Protein AF-G3V2J8-F1 (afdb_monomer)

Secondary structure (DSSP, 8-state):
---------PPPP-------PPPHHHHHHHHHIIIII-SSTTHHHHHHHHHHHHHHHHHHHHHHH-GGGGTT-----EEEEEETTTTEEEEEE-SS---HHHHTTT-----SSSEEEEEE--GGGGGGGSHHHHHHHHHHH-TT-SS-EEE-----------------------

GO terms:
  GO:0005829 cytosol (C, IDA)

Solvent-accessible surface area (backbone atoms only — not comparable to full-atom values): 11170 Å² total; per-residue (Å²): 134,84,84,82,80,81,79,79,80,73,82,77,81,80,78,84,82,82,86,81,81,77,53,69,68,56,52,49,50,52,50,45,46,72,76,69,65,57,86,62,67,72,52,58,62,46,54,53,51,50,54,37,49,54,31,34,51,51,38,53,56,49,33,74,81,39,62,71,77,33,74,78,50,80,65,65,42,37,40,39,43,47,37,79,88,81,38,28,40,33,42,36,27,44,17,57,46,72,52,74,77,50,32,80,73,63,70,79,82,95,62,89,56,18,50,73,49,77,42,78,52,55,90,92,48,56,62,68,54,36,69,71,51,46,52,50,51,46,60,73,66,46,76,80,58,94,51,59,75,46,76,58,74,88,76,83,76,80,76,78,76,79,90,78,79,95,79,90,80,87,87,83,93,130

Structure (mmCIF, N/CA/C/O backbone):
data_AF-G3V2J8-F1
#
_entry.id   AF-G3V2J8-F1
#
loop_
_atom_site.group_PDB
_atom_site.id
_atom_site.type_symbol
_atom_site.label_atom_id
_atom_site.label_alt_id
_atom_site.label_comp_id
_atom_site.label_asym_id
_atom_site.label_entity_id
_atom_site.label_seq_id
_atom_site.pdbx_PDB_ins_code
_atom_site.Cartn_x
_atom_site.Cartn_y
_atom_site.Cartn_z
_atom_site.occupancy
_atom_site.B_iso_or_equiv
_atom_site.auth_seq_id
_atom_site.auth_comp_id
_atom_site.auth_asym_id
_atom_site.auth_atom_id
_atom_site.pdbx_PDB_model_num
ATOM 1 N N . MET A 1 1 ? -47.485 -13.387 -32.473 1.00 44.66 1 MET A N 1
ATOM 2 C CA . MET A 1 1 ? -46.719 -14.466 -31.818 1.00 44.66 1 MET A CA 1
ATOM 3 C C . MET A 1 1 ? -45.383 -13.852 -31.442 1.00 44.66 1 MET A C 1
ATOM 5 O O . MET A 1 1 ? -44.746 -13.344 -32.356 1.00 44.66 1 MET A O 1
ATOM 9 N N . PRO A 1 2 ? -45.030 -13.745 -30.154 1.00 41.47 2 PRO A N 1
ATOM 10 C CA . PRO A 1 2 ? -43.725 -13.233 -29.761 1.00 41.47 2 PRO A CA 1
ATOM 11 C C . PRO A 1 2 ? -42.685 -14.354 -29.882 1.00 41.47 2 PRO A C 1
ATOM 13 O O . PRO A 1 2 ? -42.952 -15.484 -29.478 1.00 41.47 2 PRO A O 1
ATOM 16 N N . GLU A 1 3 ? -41.546 -14.048 -30.499 1.00 41.12 3 GLU A N 1
ATOM 17 C CA . GLU A 1 3 ? -40.380 -14.931 -30.558 1.00 41.12 3 GLU A CA 1
ATOM 18 C C . GLU A 1 3 ? -39.751 -15.033 -29.164 1.00 41.12 3 GLU A C 1
ATOM 20 O O . GLU A 1 3 ? -39.440 -14.024 -28.532 1.00 41.12 3 GLU A O 1
ATOM 25 N N . GLU A 1 4 ? -39.598 -16.262 -28.675 1.00 43.44 4 GLU A N 1
ATOM 26 C CA . GLU A 1 4 ? -38.887 -16.577 -27.440 1.00 43.44 4 GLU A CA 1
ATOM 27 C C . GLU A 1 4 ? -37.379 -16.451 -27.686 1.00 43.44 4 GLU A C 1
ATOM 29 O O . GLU A 1 4 ? -36.776 -17.240 -28.418 1.00 43.44 4 GLU A O 1
ATOM 34 N N . THR A 1 5 ? -36.754 -15.445 -27.077 1.00 42.47 5 THR A N 1
ATOM 35 C CA . THR A 1 5 ? -35.299 -15.293 -27.070 1.00 42.47 5 THR A CA 1
ATOM 36 C C . THR A 1 5 ? -34.692 -16.390 -26.194 1.00 42.47 5 THR A C 1
ATOM 38 O O . THR A 1 5 ? -34.825 -16.366 -24.972 1.00 42.47 5 THR A O 1
ATOM 41 N N . GLN A 1 6 ? -34.029 -17.363 -26.819 1.00 40.12 6 GLN A N 1
ATOM 42 C CA . GLN A 1 6 ? -33.234 -18.380 -26.131 1.00 40.12 6 GLN A CA 1
ATOM 43 C C . GLN A 1 6 ? -32.047 -17.711 -25.427 1.00 40.12 6 GLN A C 1
ATOM 45 O O . GLN A 1 6 ? -31.123 -17.217 -26.074 1.00 40.12 6 GLN A O 1
ATOM 50 N N . THR A 1 7 ? -32.064 -17.700 -24.098 1.00 42.72 7 THR A N 1
ATOM 51 C CA . THR A 1 7 ? -30.889 -17.416 -23.274 1.00 42.72 7 THR A CA 1
ATOM 52 C C . THR A 1 7 ? -29.901 -18.570 -23.427 1.00 42.72 7 THR A C 1
ATOM 54 O O . THR A 1 7 ? -30.176 -19.688 -22.997 1.00 42.72 7 THR A O 1
ATOM 57 N N . GLN A 1 8 ? -28.768 -18.318 -24.084 1.00 39.19 8 GLN A N 1
ATOM 58 C CA . GLN A 1 8 ? -27.632 -19.236 -24.073 1.00 39.19 8 GLN A CA 1
ATOM 59 C C . GLN A 1 8 ? -26.950 -19.141 -22.706 1.00 39.19 8 GLN A C 1
ATOM 61 O O . GLN A 1 8 ? -26.252 -18.166 -22.431 1.00 39.19 8 GLN A O 1
ATOM 66 N N . ASP A 1 9 ? -27.159 -20.155 -21.869 1.00 45.94 9 ASP A N 1
ATOM 67 C CA . ASP A 1 9 ? -26.319 -20.427 -20.704 1.00 45.94 9 ASP A CA 1
ATOM 68 C C . ASP A 1 9 ? -24.904 -20.763 -21.196 1.00 45.94 9 ASP A C 1
ATOM 70 O O . ASP A 1 9 ? -24.648 -21.849 -21.721 1.00 45.94 9 ASP A O 1
ATOM 74 N N . GLN A 1 10 ? -23.979 -19.810 -21.072 1.00 41.47 10 GLN A N 1
ATOM 75 C CA . GLN A 1 10 ? -22.551 -20.102 -21.164 1.00 41.47 10 GLN A CA 1
ATOM 76 C C . GLN A 1 10 ? -22.107 -20.722 -19.832 1.00 41.47 10 GLN A C 1
ATOM 78 O O . GLN A 1 10 ? -22.394 -20.144 -18.781 1.00 41.47 10 GLN A O 1
ATOM 83 N N . PRO A 1 11 ? -21.422 -21.878 -19.833 1.00 45.97 11 PRO A N 1
ATOM 84 C CA . PRO A 1 11 ? -20.876 -22.438 -18.607 1.00 45.97 11 PRO A CA 1
ATOM 85 C C . PRO A 1 11 ? -19.772 -21.505 -18.097 1.00 45.97 11 PRO A C 1
ATOM 87 O O . PRO A 1 11 ? -18.824 -21.214 -18.824 1.00 45.97 11 PRO A O 1
ATOM 90 N N . MET A 1 12 ? -19.915 -21.013 -16.864 1.00 42.09 12 MET A N 1
ATOM 91 C CA . MET A 1 12 ? -18.829 -20.324 -16.166 1.00 42.09 12 MET A CA 1
ATOM 92 C C . MET A 1 12 ? -17.666 -21.307 -16.022 1.00 42.09 12 MET A C 1
ATOM 94 O O . MET A 1 12 ? -17.858 -22.405 -15.499 1.00 42.09 12 MET A O 1
ATOM 98 N N . GLU A 1 13 ? -16.486 -20.933 -16.516 1.00 50.97 13 GLU A N 1
ATOM 99 C CA . GLU A 1 13 ? -15.254 -21.683 -16.275 1.00 50.97 13 GLU A CA 1
ATOM 100 C C . GLU A 1 13 ? -15.044 -21.800 -14.756 1.00 50.97 13 GLU A C 1
ATOM 102 O O . GLU A 1 13 ? -15.011 -20.795 -14.045 1.00 50.97 13 GLU A O 1
ATOM 107 N N . GLU A 1 14 ? -14.971 -23.030 -14.244 1.00 49.31 14 GLU A N 1
ATOM 108 C CA . GLU A 1 14 ? -14.646 -23.285 -12.841 1.00 49.31 14 GLU A CA 1
ATOM 109 C C . GLU A 1 14 ? -13.179 -22.899 -12.610 1.00 49.31 14 GLU A C 1
ATOM 111 O O . GLU A 1 14 ? -12.270 -23.538 -13.141 1.00 49.31 14 GLU A O 1
ATOM 116 N N . GLU A 1 15 ? -12.931 -21.837 -11.840 1.00 59.25 15 GLU A N 1
ATOM 117 C CA . GLU A 1 15 ? -11.575 -21.486 -11.418 1.00 59.25 15 GLU A CA 1
ATOM 118 C C . GLU A 1 15 ? -11.011 -22.590 -10.506 1.00 59.25 15 GLU A C 1
ATOM 120 O O . GLU A 1 15 ? -11.560 -22.889 -9.442 1.00 59.25 15 GLU A O 1
ATOM 125 N N . GLU A 1 16 ? -9.896 -23.203 -10.913 1.00 66.94 16 GLU A N 1
ATOM 126 C CA . GLU A 1 16 ? -9.171 -24.172 -10.090 1.00 66.94 16 GLU A CA 1
ATOM 127 C C . GLU A 1 16 ? -8.547 -23.464 -8.874 1.00 66.94 16 GLU A C 1
ATOM 129 O O . GLU A 1 16 ? -7.557 -22.738 -8.983 1.00 66.94 16 GLU A O 1
ATOM 134 N N . VAL A 1 17 ? -9.128 -23.672 -7.689 1.00 73.25 17 VAL A N 1
ATOM 135 C CA . VAL A 1 17 ? -8.592 -23.144 -6.427 1.00 73.25 17 VAL A CA 1
ATOM 136 C C . VAL A 1 17 ? -7.496 -24.070 -5.902 1.00 73.25 17 VAL A C 1
ATOM 138 O O . VAL A 1 17 ? -7.764 -25.166 -5.407 1.00 73.25 17 VAL A O 1
ATOM 141 N N . GLU A 1 18 ? -6.249 -23.606 -5.939 1.00 77.06 18 GLU A N 1
ATOM 142 C CA . GLU A 1 18 ? -5.116 -24.305 -5.331 1.00 77.06 18 GLU A CA 1
ATOM 143 C C . GLU A 1 18 ? -4.946 -23.884 -3.857 1.00 77.06 18 GLU A C 1
ATOM 145 O O . GLU A 1 18 ? -4.804 -22.704 -3.537 1.00 77.06 18 GLU A O 1
ATOM 150 N N . THR A 1 19 ? -4.956 -24.849 -2.929 1.00 76.19 19 THR A N 1
ATOM 151 C CA . THR A 1 19 ? -4.712 -24.593 -1.497 1.00 76.19 19 THR A CA 1
ATOM 152 C C . THR A 1 19 ? -3.284 -24.961 -1.115 1.00 76.19 19 THR A C 1
ATOM 154 O O . THR A 1 19 ? -2.881 -26.116 -1.246 1.00 76.19 19 THR A O 1
ATOM 157 N N . PHE A 1 20 ? -2.550 -24.007 -0.545 1.00 78.50 20 PHE A N 1
ATOM 158 C CA . PHE A 1 20 ? -1.197 -24.220 -0.031 1.00 78.50 20 PHE A CA 1
ATOM 159 C C . PHE A 1 20 ? -1.146 -24.028 1.487 1.00 78.50 20 PHE A C 1
ATOM 161 O O . PHE A 1 20 ? -1.771 -23.121 2.036 1.00 78.50 20 PHE A O 1
ATOM 168 N N . ALA A 1 21 ? -0.387 -24.880 2.180 1.00 75.06 21 ALA A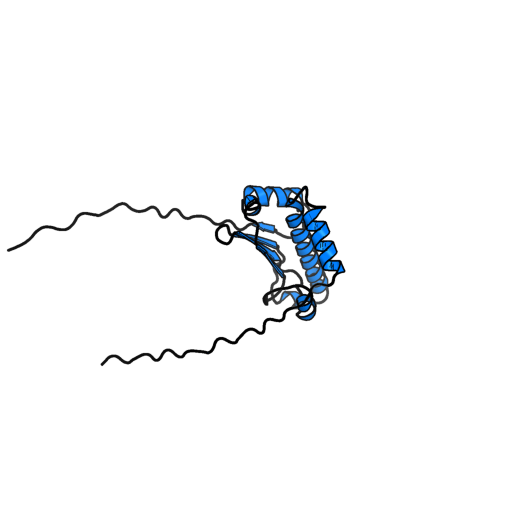 N 1
ATOM 169 C CA . ALA A 1 21 ? -0.130 -24.720 3.608 1.00 75.06 21 ALA A CA 1
ATOM 170 C C . ALA A 1 21 ? 1.085 -23.812 3.832 1.00 75.06 21 ALA A C 1
ATOM 172 O O . ALA A 1 21 ? 2.138 -24.013 3.224 1.00 75.06 21 ALA A O 1
ATOM 173 N N . PHE A 1 22 ? 0.961 -22.847 4.745 1.00 77.94 22 PHE A N 1
ATOM 174 C CA . PHE A 1 22 ? 2.108 -22.052 5.176 1.00 77.94 22 PHE A CA 1
ATOM 175 C C . PHE A 1 22 ? 3.171 -22.933 5.835 1.00 77.94 22 PHE A C 1
ATOM 177 O O . PHE A 1 22 ? 2.862 -23.847 6.604 1.00 77.94 22 PHE A O 1
ATOM 184 N N . GLN A 1 23 ? 4.435 -22.605 5.579 1.00 83.19 23 GLN A N 1
ATOM 185 C CA . GLN A 1 23 ? 5.561 -23.181 6.309 1.00 83.19 23 GLN A CA 1
ATOM 186 C C . GLN A 1 23 ? 5.457 -22.831 7.802 1.00 83.19 23 GLN A C 1
ATOM 188 O O . GLN A 1 23 ? 4.978 -21.751 8.168 1.00 83.19 23 GLN A O 1
ATOM 193 N N . ALA A 1 24 ? 5.898 -23.740 8.676 1.00 80.81 24 ALA A N 1
ATOM 194 C CA . ALA A 1 24 ? 5.754 -23.589 10.124 1.00 80.81 24 ALA A CA 1
ATOM 195 C C . ALA A 1 24 ? 6.447 -22.319 10.649 1.00 80.81 24 ALA A C 1
ATOM 197 O O . ALA A 1 24 ? 5.923 -21.651 11.540 1.00 80.81 24 ALA A O 1
ATOM 198 N N . GLU A 1 25 ? 7.580 -21.945 10.054 1.00 83.38 25 GLU A N 1
ATOM 199 C CA . GLU A 1 25 ? 8.328 -20.731 10.376 1.00 83.38 25 GLU A CA 1
ATOM 200 C C . GLU A 1 25 ? 7.523 -19.463 10.049 1.00 83.38 25 GLU A C 1
ATOM 202 O O . GLU A 1 25 ? 7.473 -18.534 10.856 1.00 83.38 25 GLU A O 1
ATOM 207 N N . ILE A 1 26 ? 6.833 -19.442 8.901 1.00 83.12 26 ILE A N 1
ATOM 208 C CA . ILE A 1 26 ? 5.984 -18.317 8.475 1.00 83.12 26 ILE A CA 1
ATOM 209 C C . ILE A 1 26 ? 4.776 -18.188 9.404 1.00 83.12 26 ILE A C 1
ATOM 211 O O . ILE A 1 26 ? 4.452 -17.089 9.853 1.00 83.12 26 ILE A O 1
ATOM 215 N N . ALA A 1 27 ? 4.136 -19.308 9.748 1.00 78.62 27 ALA A N 1
ATOM 216 C CA . ALA A 1 27 ? 3.006 -19.315 10.671 1.00 78.62 27 ALA A CA 1
ATOM 217 C C . ALA A 1 27 ? 3.401 -18.796 12.068 1.00 78.62 27 ALA A C 1
ATOM 219 O O . ALA A 1 27 ? 2.666 -18.012 12.677 1.00 78.62 27 ALA A O 1
ATOM 220 N N . GLN A 1 28 ? 4.581 -19.183 12.565 1.00 79.75 28 GLN A N 1
ATOM 221 C CA . GLN A 1 28 ? 5.117 -18.685 13.833 1.00 79.75 28 GLN A CA 1
ATOM 222 C C . GLN A 1 28 ? 5.449 -17.192 13.775 1.00 79.75 28 GLN A C 1
ATOM 224 O O . GLN A 1 28 ? 5.086 -16.460 14.697 1.00 79.75 28 GLN A O 1
ATOM 229 N N . LEU A 1 29 ? 6.080 -16.726 12.692 1.00 83.12 29 LEU A N 1
ATOM 230 C CA . LEU A 1 29 ? 6.396 -15.312 12.497 1.00 83.12 29 LEU A CA 1
ATOM 231 C C . LEU A 1 29 ? 5.124 -14.458 12.448 1.00 83.12 29 LEU A C 1
ATOM 233 O O . LEU A 1 29 ? 5.032 -13.460 13.160 1.00 83.12 29 LEU A O 1
ATOM 237 N N . MET A 1 30 ? 4.123 -14.879 11.672 1.00 83.06 30 MET A N 1
ATOM 238 C CA . MET A 1 30 ? 2.818 -14.215 11.597 1.00 83.06 30 MET A CA 1
ATOM 239 C C . MET A 1 30 ? 2.153 -14.140 12.973 1.00 83.06 30 MET A C 1
ATOM 241 O O . MET A 1 30 ? 1.711 -13.071 13.389 1.00 83.06 30 MET A O 1
ATOM 245 N N . SER A 1 31 ? 2.131 -15.249 13.719 1.00 79.94 31 SER A N 1
ATOM 246 C CA . SER A 1 31 ? 1.555 -15.288 15.068 1.00 79.94 31 SER A CA 1
ATOM 247 C C . SER A 1 31 ? 2.278 -14.348 16.038 1.00 79.94 31 SER A C 1
ATOM 249 O O . SER A 1 31 ? 1.632 -13.612 16.786 1.00 79.94 31 SER A O 1
ATOM 251 N N . LEU A 1 32 ? 3.611 -14.314 15.998 1.00 80.31 32 LEU A N 1
ATOM 252 C CA . LEU A 1 32 ? 4.425 -13.422 16.822 1.00 80.31 32 LEU A CA 1
ATOM 253 C C . LEU A 1 32 ? 4.167 -11.949 16.478 1.00 80.31 32 LEU A C 1
ATOM 255 O O . LEU A 1 32 ? 3.960 -11.121 17.362 1.00 80.31 32 LEU A O 1
ATOM 259 N N . ILE A 1 33 ? 4.140 -11.620 15.189 1.00 78.88 33 ILE A N 1
ATOM 260 C CA . ILE A 1 33 ? 3.866 -10.269 14.703 1.00 78.88 33 ILE A CA 1
ATOM 261 C C . ILE A 1 33 ? 2.473 -9.807 15.165 1.00 78.88 33 ILE A C 1
ATOM 263 O O . ILE A 1 33 ? 2.349 -8.733 15.757 1.00 78.88 33 ILE A O 1
ATOM 267 N N . ILE A 1 34 ? 1.445 -10.644 14.980 1.00 77.38 34 ILE A N 1
ATOM 268 C CA . ILE A 1 34 ? 0.052 -10.339 15.345 1.00 77.38 34 ILE A CA 1
ATOM 269 C C . ILE A 1 34 ? -0.110 -10.146 16.858 1.00 77.38 34 ILE A C 1
ATOM 271 O O . ILE A 1 34 ? -0.812 -9.224 17.278 1.00 77.38 34 ILE A O 1
ATOM 275 N N . ASN A 1 35 ? 0.524 -11.000 17.667 1.00 70.94 35 ASN A N 1
ATOM 276 C CA . ASN A 1 35 ? 0.274 -11.067 19.108 1.00 70.94 35 ASN A CA 1
ATOM 277 C C . ASN A 1 35 ? 1.271 -10.269 19.963 1.00 70.94 35 ASN A C 1
ATOM 279 O O . ASN A 1 35 ? 0.976 -9.999 21.125 1.00 70.94 35 ASN A O 1
ATOM 283 N N . THR A 1 36 ? 2.446 -9.903 19.440 1.00 63.53 36 THR A N 1
ATOM 284 C CA . THR A 1 36 ? 3.545 -9.352 20.260 1.00 63.53 36 THR A CA 1
ATOM 285 C C . THR A 1 36 ? 4.044 -7.984 19.801 1.00 63.53 36 THR A C 1
ATOM 287 O O . THR A 1 36 ? 4.452 -7.190 20.645 1.00 63.53 36 THR A O 1
ATOM 290 N N . PHE A 1 37 ? 3.998 -7.660 18.504 1.00 58.84 37 PHE A N 1
ATOM 291 C CA . PHE A 1 37 ? 4.678 -6.462 17.985 1.00 58.84 37 PHE A CA 1
ATOM 292 C C . PHE A 1 37 ? 3.768 -5.270 17.658 1.00 58.84 37 PHE A C 1
ATOM 294 O O . PHE A 1 37 ? 4.262 -4.147 17.536 1.00 58.84 37 PHE A O 1
ATOM 301 N N . TYR A 1 38 ? 2.447 -5.448 17.584 1.00 59.66 38 TYR A N 1
ATOM 302 C CA . TYR A 1 38 ? 1.537 -4.353 17.228 1.00 59.66 38 TYR A CA 1
ATOM 303 C C . TYR A 1 38 ? 0.883 -3.666 18.429 1.00 59.66 38 TYR A C 1
ATOM 305 O O . TYR A 1 38 ? -0.335 -3.709 18.602 1.00 59.66 38 TYR A O 1
ATOM 313 N N . SER A 1 39 ? 1.687 -2.930 19.198 1.00 62.56 39 SER A N 1
ATOM 314 C CA . SER A 1 39 ? 1.164 -1.836 20.033 1.00 62.56 39 SER A CA 1
ATOM 315 C C . SER A 1 39 ? 0.732 -0.642 19.174 1.00 62.56 39 SER A C 1
ATOM 317 O O . SER A 1 39 ? -0.190 0.080 19.535 1.00 62.56 39 SER A O 1
ATOM 319 N N . ASN A 1 40 ? 1.385 -0.442 18.020 1.00 70.88 40 ASN A N 1
ATOM 320 C CA . ASN A 1 40 ? 1.072 0.626 17.075 1.00 70.88 40 ASN A CA 1
ATOM 321 C C . ASN A 1 40 ? 0.680 0.037 15.714 1.00 70.88 40 ASN A C 1
ATOM 323 O O . ASN A 1 40 ? 1.529 -0.257 14.871 1.00 70.88 40 ASN A O 1
ATOM 327 N N . LYS A 1 41 ? -0.623 -0.183 15.533 1.00 81.69 41 LYS A N 1
ATOM 328 C CA . LYS A 1 41 ? -1.178 -0.890 14.374 1.00 81.69 41 LYS A CA 1
ATOM 329 C C . LYS A 1 41 ? -1.023 -0.102 13.074 1.00 81.69 41 LYS A C 1
ATOM 331 O O . LYS A 1 41 ? -0.908 -0.721 12.032 1.00 81.69 41 LYS A O 1
ATOM 336 N N . GLU A 1 42 ? -0.856 1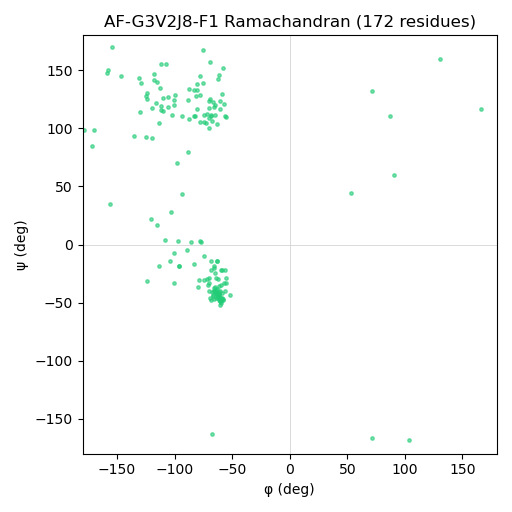.220 13.114 1.00 85.19 42 GLU A N 1
ATOM 337 C CA . GLU A 1 42 ? -0.708 2.047 11.903 1.00 85.19 42 GLU A CA 1
ATOM 338 C C . GLU A 1 42 ? 0.541 1.729 11.055 1.00 85.19 42 GLU A C 1
ATOM 340 O O . GLU A 1 42 ? 0.633 2.146 9.901 1.00 85.19 42 GLU A O 1
ATOM 345 N N . ILE A 1 43 ? 1.502 0.980 11.614 1.00 86.12 43 ILE A N 1
ATOM 346 C CA . ILE A 1 43 ? 2.742 0.595 10.934 1.00 86.12 43 ILE A CA 1
ATOM 347 C C . ILE A 1 43 ? 2.472 -0.270 9.697 1.00 86.12 43 ILE A C 1
ATOM 349 O O . ILE A 1 43 ? 3.233 -0.163 8.740 1.00 86.12 43 ILE A O 1
ATOM 353 N N . PHE A 1 44 ? 1.390 -1.064 9.655 1.00 89.00 44 PHE A N 1
ATOM 354 C CA . PHE A 1 44 ? 1.109 -1.897 8.475 1.00 89.00 44 PHE A CA 1
ATOM 355 C C . PHE A 1 44 ? 1.035 -1.051 7.197 1.00 89.00 44 PHE 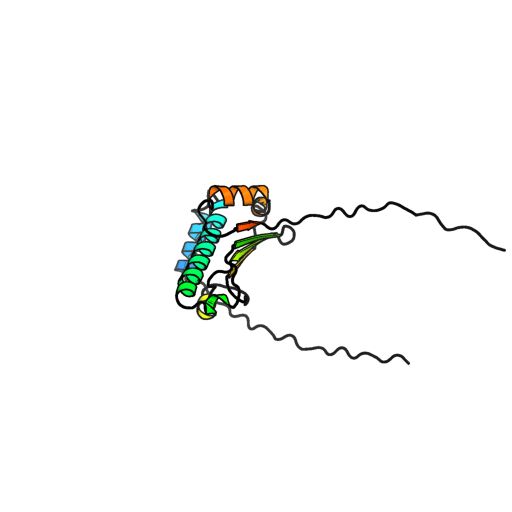A C 1
ATOM 357 O O . PHE A 1 44 ? 1.569 -1.446 6.165 1.00 89.00 44 PHE A O 1
ATOM 364 N N . LEU A 1 45 ? 0.421 0.136 7.269 1.00 90.81 45 LEU A N 1
ATOM 365 C CA . LEU A 1 45 ? 0.218 0.975 6.093 1.00 90.81 45 LEU A CA 1
ATOM 366 C C . LEU A 1 45 ? 1.545 1.566 5.606 1.00 90.81 45 LEU A C 1
ATOM 368 O O . LEU A 1 45 ? 1.758 1.659 4.401 1.00 90.81 45 LEU A O 1
ATOM 372 N N . ARG A 1 46 ? 2.465 1.894 6.525 1.00 91.12 46 ARG A N 1
ATOM 373 C CA . ARG A 1 46 ? 3.838 2.284 6.172 1.00 91.12 46 ARG A CA 1
ATOM 374 C C . ARG A 1 46 ? 4.541 1.169 5.409 1.00 91.12 46 ARG A C 1
ATOM 376 O O . ARG A 1 46 ? 5.118 1.442 4.364 1.00 91.12 46 ARG A O 1
ATOM 383 N N . GLU A 1 47 ? 4.511 -0.054 5.935 1.00 91.44 47 GLU A N 1
ATOM 384 C CA . GLU A 1 47 ? 5.206 -1.188 5.314 1.00 91.44 47 GLU A CA 1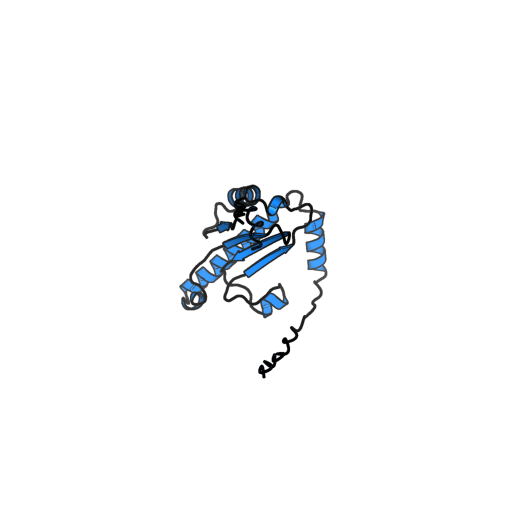
ATOM 385 C C . GLU A 1 47 ? 4.658 -1.477 3.915 1.00 91.44 47 GLU A C 1
ATOM 387 O O . GLU A 1 47 ? 5.427 -1.639 2.973 1.00 91.44 47 GLU A O 1
ATOM 392 N N . LEU A 1 48 ? 3.332 -1.456 3.741 1.00 92.81 48 LEU A N 1
ATOM 393 C CA . LEU A 1 48 ? 2.716 -1.689 2.432 1.00 92.81 48 LEU A CA 1
ATOM 394 C C . LEU A 1 48 ? 3.051 -0.589 1.419 1.00 92.81 48 LEU A C 1
ATOM 396 O O . LEU A 1 48 ? 3.340 -0.897 0.263 1.00 92.81 48 LEU A O 1
ATOM 400 N N . ILE A 1 49 ? 3.064 0.680 1.841 1.00 93.56 49 ILE A N 1
ATOM 401 C CA . ILE A 1 49 ? 3.491 1.792 0.980 1.00 93.56 49 ILE A CA 1
ATOM 402 C C . ILE A 1 49 ? 4.984 1.671 0.637 1.00 93.56 49 ILE A C 1
ATOM 404 O O . ILE A 1 49 ? 5.358 1.908 -0.509 1.00 93.56 49 ILE A O 1
ATOM 408 N N . SER A 1 50 ? 5.832 1.271 1.591 1.00 93.25 50 SER A N 1
ATOM 409 C CA . SER A 1 50 ? 7.262 1.043 1.346 1.00 93.25 50 SER A CA 1
ATOM 410 C C . SER A 1 50 ? 7.476 -0.054 0.303 1.00 93.25 50 SER A C 1
ATOM 412 O O . SER A 1 50 ? 8.161 0.175 -0.688 1.00 93.25 50 SER A O 1
ATOM 414 N N . ASN A 1 51 ? 6.804 -1.198 0.460 1.00 92.56 51 ASN A N 1
ATOM 415 C CA . ASN A 1 51 ? 6.876 -2.307 -0.493 1.00 92.56 51 ASN A CA 1
ATOM 416 C C . ASN A 1 51 ? 6.392 -1.897 -1.892 1.00 92.56 51 ASN A C 1
ATOM 418 O O . ASN A 1 51 ? 7.000 -2.266 -2.896 1.00 92.56 51 ASN A O 1
ATOM 422 N N . SER A 1 52 ? 5.324 -1.097 -1.954 1.00 94.75 52 SER A N 1
ATOM 423 C CA . SER A 1 52 ? 4.810 -0.526 -3.204 1.00 94.75 52 SER A CA 1
ATOM 424 C C . SER A 1 52 ? 5.849 0.386 -3.870 1.00 94.75 52 SER A C 1
ATOM 426 O O . SER A 1 52 ? 6.088 0.290 -5.071 1.00 94.75 52 SER A O 1
ATOM 428 N N . SER A 1 53 ? 6.513 1.251 -3.094 1.00 94.69 53 SER A N 1
ATOM 429 C CA . SER A 1 53 ? 7.581 2.129 -3.590 1.00 94.69 53 SER A CA 1
ATOM 430 C C . SER A 1 53 ? 8.775 1.338 -4.116 1.00 94.69 53 SER A C 1
ATOM 432 O O . SER A 1 53 ? 9.266 1.635 -5.201 1.00 94.69 53 SER A O 1
ATOM 434 N N . ASP A 1 54 ? 9.201 0.296 -3.402 1.00 94.56 54 ASP A N 1
ATOM 435 C CA . ASP A 1 54 ? 10.303 -0.565 -3.836 1.00 94.56 54 ASP A CA 1
ATOM 436 C C . ASP A 1 54 ? 9.961 -1.296 -5.145 1.00 94.56 54 ASP A C 1
ATOM 438 O O . 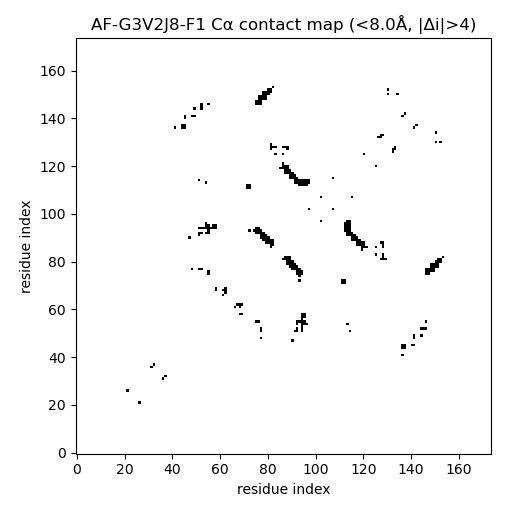ASP A 1 54 ? 10.808 -1.449 -6.029 1.00 94.56 54 ASP A O 1
ATOM 442 N N . ALA A 1 55 ? 8.708 -1.735 -5.307 1.00 93.88 55 ALA A N 1
ATOM 443 C CA . ALA A 1 55 ? 8.231 -2.342 -6.548 1.00 93.88 55 ALA A CA 1
ATOM 444 C C . ALA A 1 55 ? 8.224 -1.345 -7.720 1.00 93.88 55 ALA A C 1
ATOM 446 O O . ALA A 1 55 ? 8.557 -1.725 -8.849 1.00 93.88 55 ALA A O 1
ATOM 447 N N . LEU A 1 56 ? 7.879 -0.079 -7.461 1.00 95.06 56 LEU A N 1
ATOM 448 C CA . LEU A 1 56 ? 7.941 1.016 -8.435 1.00 95.06 56 LEU A CA 1
ATOM 449 C C . LEU A 1 56 ? 9.388 1.363 -8.815 1.00 95.06 56 LEU A C 1
ATOM 451 O O . LEU A 1 56 ? 9.685 1.548 -9.996 1.00 95.06 56 LEU A O 1
ATOM 455 N N . ASP A 1 57 ? 10.309 1.377 -7.852 1.00 94.94 57 ASP A N 1
ATOM 456 C CA . ASP A 1 57 ? 11.733 1.600 -8.111 1.00 94.94 57 ASP A CA 1
ATOM 457 C C . ASP A 1 57 ? 12.341 0.487 -8.968 1.00 94.94 57 ASP A C 1
ATOM 459 O O . ASP A 1 57 ? 13.094 0.773 -9.903 1.00 94.94 57 ASP A O 1
ATOM 463 N N . LYS A 1 58 ? 11.969 -0.773 -8.716 1.00 93.75 58 LYS A N 1
ATOM 464 C CA . LYS A 1 58 ? 12.417 -1.916 -9.528 1.00 93.75 58 LYS A CA 1
ATOM 465 C C . LYS A 1 58 ? 11.990 -1.787 -10.987 1.00 93.75 58 LYS A C 1
ATOM 467 O O . LYS A 1 58 ? 12.844 -1.853 -11.869 1.00 93.75 58 LYS A O 1
ATOM 472 N N . ILE A 1 59 ? 10.701 -1.549 -11.256 1.00 93.38 59 ILE A N 1
ATOM 473 C CA . ILE A 1 59 ? 10.231 -1.403 -12.644 1.00 93.38 59 ILE A CA 1
ATOM 474 C C . ILE A 1 59 ? 10.831 -0.167 -13.313 1.00 93.38 59 ILE A C 1
ATOM 476 O O . ILE A 1 59 ? 11.193 -0.206 -14.488 1.00 93.38 59 ILE A O 1
ATOM 480 N N . ARG A 1 60 ? 11.001 0.927 -12.563 1.00 93.62 60 ARG A N 1
ATOM 481 C CA . ARG A 1 60 ? 11.646 2.133 -13.072 1.00 93.62 60 ARG A CA 1
ATOM 482 C C . ARG A 1 60 ? 13.089 1.853 -13.470 1.00 93.62 60 ARG A C 1
ATOM 484 O O . ARG A 1 60 ? 13.494 2.281 -14.547 1.00 93.62 60 ARG A O 1
ATOM 491 N N . TYR A 1 61 ? 13.846 1.132 -12.647 1.00 94.25 61 TYR A N 1
ATOM 492 C CA . TYR A 1 61 ? 15.222 0.755 -12.955 1.00 94.25 61 TYR A CA 1
ATOM 493 C C . TYR A 1 61 ? 15.305 -0.136 -14.199 1.00 94.25 61 TYR A C 1
ATOM 495 O O . TYR A 1 61 ? 16.101 0.150 -15.090 1.00 94.25 61 TYR A O 1
ATOM 503 N N . GLU A 1 62 ? 14.445 -1.153 -14.315 1.00 92.12 62 GLU A N 1
ATOM 504 C CA . GLU A 1 62 ? 14.379 -1.998 -15.517 1.00 92.12 62 GLU A CA 1
ATOM 505 C C . GLU A 1 62 ? 14.000 -1.201 -16.771 1.00 92.12 62 GLU A C 1
ATOM 507 O O . GLU A 1 62 ? 14.553 -1.430 -17.843 1.00 92.12 62 GLU A O 1
ATOM 512 N N . SER A 1 63 ? 13.127 -0.199 -16.644 1.00 92.69 63 SER A N 1
ATOM 513 C CA . SER A 1 63 ? 12.742 0.647 -17.779 1.00 92.69 63 SER A CA 1
ATOM 514 C C . SER A 1 63 ? 13.881 1.515 -18.331 1.00 92.69 63 SER A C 1
ATOM 516 O O . SER A 1 63 ? 13.801 1.978 -19.469 1.00 92.69 63 SER A O 1
ATOM 518 N N . LEU A 1 64 ? 14.954 1.730 -17.552 1.00 92.75 64 LEU A N 1
ATOM 519 C CA . LEU A 1 64 ? 16.145 2.448 -18.021 1.00 92.75 64 LEU A CA 1
ATOM 520 C C . LEU A 1 64 ? 16.933 1.637 -19.054 1.00 92.75 64 LEU A C 1
ATOM 522 O O . LEU A 1 64 ? 17.619 2.226 -19.889 1.00 92.75 64 LEU A O 1
ATOM 526 N N . THR A 1 65 ? 16.864 0.305 -18.985 1.00 93.69 65 THR A N 1
ATOM 527 C CA . THR A 1 65 ? 17.542 -0.604 -19.918 1.00 93.69 65 THR A CA 1
ATOM 528 C C . THR A 1 65 ? 16.595 -1.143 -20.985 1.00 93.69 65 THR A C 1
ATOM 530 O O . THR A 1 65 ? 17.016 -1.319 -22.126 1.00 93.69 65 THR A O 1
ATOM 533 N N . ASP A 1 66 ? 15.323 -1.351 -20.642 1.00 92.31 66 ASP A N 1
ATOM 534 C CA . ASP A 1 66 ? 14.281 -1.833 -21.546 1.00 92.31 66 ASP A CA 1
ATOM 535 C C . ASP A 1 66 ? 12.980 -1.020 -21.380 1.00 92.31 66 ASP A C 1
ATOM 537 O O . ASP A 1 66 ? 12.126 -1.352 -20.551 1.00 92.31 66 ASP A O 1
ATOM 541 N N . PRO A 1 67 ? 12.782 0.041 -22.187 1.00 91.94 67 PRO A N 1
ATOM 542 C CA . PRO A 1 67 ? 11.583 0.873 -22.114 1.00 91.94 67 PRO A CA 1
ATOM 543 C C . PRO A 1 67 ? 10.267 0.122 -22.373 1.00 91.94 67 PRO A C 1
ATOM 545 O O . PRO A 1 67 ? 9.221 0.584 -21.916 1.00 91.94 67 PRO A O 1
ATOM 548 N N . SER A 1 68 ? 10.302 -1.029 -23.062 1.00 90.69 68 SER A N 1
ATOM 549 C CA . SER A 1 68 ? 9.094 -1.810 -23.381 1.00 90.69 68 SER A CA 1
ATOM 550 C C . SER A 1 68 ? 8.413 -2.387 -22.135 1.00 90.69 68 SER A C 1
ATOM 552 O O . SER A 1 68 ? 7.210 -2.644 -22.126 1.00 90.69 68 SER A O 1
ATOM 554 N N . LYS A 1 69 ? 9.144 -2.490 -21.015 1.00 86.56 69 LYS A N 1
ATOM 555 C CA . LYS A 1 69 ? 8.605 -2.889 -19.703 1.00 86.56 69 LYS A CA 1
ATOM 556 C C . LYS A 1 69 ? 7.486 -1.972 -19.198 1.00 86.56 69 LYS A C 1
ATOM 558 O O . LYS A 1 69 ? 6.675 -2.387 -18.368 1.00 86.56 69 LYS A O 1
ATOM 563 N N . LEU A 1 70 ? 7.420 -0.737 -19.700 1.00 87.38 70 LEU A N 1
ATOM 564 C CA . LEU A 1 70 ? 6.377 0.230 -19.362 1.00 87.38 70 LEU A CA 1
ATOM 565 C C . LEU A 1 70 ? 5.227 0.294 -20.379 1.00 87.38 70 LEU A C 1
ATOM 567 O O . LEU A 1 70 ? 4.309 1.091 -20.183 1.00 87.38 70 LEU A O 1
ATOM 571 N N . ASP A 1 71 ? 5.221 -0.537 -21.425 1.00 85.31 71 ASP A N 1
ATOM 572 C CA . ASP A 1 71 ? 4.172 -0.509 -22.456 1.00 85.31 71 ASP A CA 1
ATOM 573 C C . ASP A 1 71 ? 2.789 -0.878 -21.899 1.00 85.31 71 ASP A C 1
ATOM 575 O O . ASP A 1 71 ? 1.774 -0.357 -22.360 1.00 85.31 71 ASP A O 1
ATOM 579 N N . SER A 1 72 ? 2.747 -1.700 -20.846 1.00 80.31 72 SER A N 1
ATOM 580 C CA . SER A 1 72 ? 1.526 -2.044 -20.106 1.00 80.31 72 SER A CA 1
ATOM 581 C C . SER A 1 72 ? 1.001 -0.923 -19.196 1.00 80.31 72 SER A C 1
ATOM 583 O O . SER A 1 72 ? -0.110 -1.027 -18.684 1.00 80.31 72 SER A O 1
ATOM 585 N N . GLY A 1 73 ? 1.765 0.156 -18.994 1.00 80.75 73 GLY A N 1
ATOM 586 C CA . GLY A 1 73 ? 1.355 1.310 -18.193 1.00 80.75 73 GLY A CA 1
ATOM 587 C C . GLY A 1 73 ? 2.531 2.227 -17.866 1.00 80.75 73 GLY A C 1
ATOM 588 O O . GLY A 1 73 ? 3.455 1.836 -17.163 1.00 80.75 73 GLY A O 1
ATOM 589 N N . LYS A 1 74 ? 2.530 3.471 -18.343 1.00 85.00 74 LYS A N 1
ATOM 590 C CA . LYS A 1 74 ? 3.677 4.382 -18.139 1.00 85.00 74 LYS A CA 1
ATOM 591 C C . LYS A 1 74 ? 3.664 5.100 -16.793 1.00 85.00 74 LYS A C 1
ATOM 593 O O . LYS A 1 74 ? 4.682 5.653 -16.385 1.00 85.00 74 LYS A O 1
ATOM 598 N N . GLU A 1 75 ? 2.521 5.110 -16.122 1.00 89.69 75 GLU A N 1
ATOM 599 C CA . GLU A 1 75 ? 2.355 5.815 -14.859 1.00 89.69 75 GLU A CA 1
ATOM 600 C C . GLU A 1 75 ? 2.866 4.969 -13.690 1.00 89.69 75 GLU A C 1
ATOM 602 O O . GLU A 1 75 ? 2.557 3.782 -13.574 1.00 89.69 75 GLU A O 1
ATOM 607 N N . LEU A 1 76 ? 3.658 5.600 -12.823 1.00 94.38 76 LEU A N 1
ATOM 608 C CA . LEU A 1 76 ? 4.224 5.013 -11.611 1.00 94.38 76 LEU A CA 1
ATOM 609 C C . LEU A 1 76 ? 3.610 5.721 -10.405 1.00 94.38 76 LEU A C 1
ATOM 611 O O . LEU A 1 76 ? 3.951 6.873 -10.136 1.00 94.38 76 LEU A O 1
ATOM 615 N N . HIS A 1 77 ? 2.674 5.067 -9.721 1.00 95.12 77 HIS A N 1
ATOM 616 C CA . HIS A 1 77 ? 1.939 5.652 -8.600 1.00 95.12 77 HIS A CA 1
ATOM 617 C C . HIS A 1 77 ? 1.425 4.578 -7.634 1.00 95.12 77 HIS A C 1
ATOM 619 O O . HIS A 1 77 ? 1.455 3.381 -7.928 1.00 95.12 77 HIS A O 1
ATOM 625 N N . ILE A 1 78 ? 0.934 5.035 -6.482 1.00 96.25 78 ILE A N 1
ATOM 626 C CA . ILE A 1 78 ? 0.280 4.213 -5.462 1.00 96.25 78 ILE A CA 1
ATOM 627 C C . ILE A 1 78 ? -1.112 4.792 -5.201 1.00 96.25 78 ILE A C 1
ATOM 629 O O . ILE A 1 78 ? -1.262 5.990 -4.960 1.00 96.25 78 ILE A O 1
ATOM 633 N N . ASN A 1 79 ? -2.135 3.948 -5.219 1.00 95.75 79 ASN A N 1
ATOM 634 C CA . ASN A 1 79 ? -3.513 4.310 -4.914 1.00 95.75 79 ASN A CA 1
ATOM 635 C C . ASN A 1 79 ? -3.962 3.644 -3.614 1.00 95.75 79 ASN A C 1
ATOM 637 O O . ASN A 1 79 ? -3.759 2.448 -3.415 1.00 95.75 79 ASN A O 1
ATOM 641 N N . LEU A 1 80 ? -4.612 4.421 -2.752 1.00 95.88 80 LEU A N 1
ATOM 642 C CA . LEU A 1 80 ? -5.256 3.969 -1.524 1.00 95.88 80 LEU A CA 1
ATOM 643 C C . LEU A 1 80 ? -6.767 4.123 -1.692 1.00 95.88 80 LEU A C 1
ATOM 645 O O . LEU A 1 80 ? -7.256 5.232 -1.910 1.00 95.88 80 LEU A O 1
ATOM 649 N N . ILE A 1 81 ? -7.496 3.015 -1.609 1.00 95.12 81 ILE A N 1
ATOM 650 C CA . ILE A 1 81 ? -8.931 2.942 -1.887 1.00 95.12 81 ILE A CA 1
ATOM 651 C C . ILE A 1 81 ? -9.629 2.335 -0.662 1.00 95.12 81 ILE A C 1
ATOM 653 O O . ILE A 1 81 ? -9.687 1.109 -0.533 1.00 95.12 81 ILE A O 1
ATOM 657 N N . PRO A 1 82 ? -10.105 3.167 0.280 1.00 95.00 82 PRO A N 1
ATOM 658 C CA . PRO A 1 82 ? -10.956 2.709 1.367 1.00 95.00 82 PRO A CA 1
ATOM 659 C C . PRO A 1 82 ? -12.378 2.440 0.855 1.00 95.00 82 PRO A C 1
ATOM 661 O O . PRO A 1 82 ? -12.919 3.232 0.088 1.00 95.00 82 PRO A O 1
ATOM 664 N N . ASN A 1 83 ? -12.988 1.355 1.324 1.00 93.44 83 ASN A N 1
ATOM 665 C CA . ASN A 1 83 ? -14.383 0.990 1.090 1.00 93.44 83 ASN A CA 1
ATOM 666 C C . ASN A 1 83 ? -15.017 0.652 2.448 1.00 93.44 83 ASN A C 1
ATOM 668 O O . ASN A 1 83 ? -14.612 -0.295 3.134 1.00 93.44 83 ASN A O 1
ATOM 672 N N . LYS A 1 84 ? -15.979 1.478 2.871 1.00 91.69 84 LYS A N 1
ATOM 673 C CA . LYS A 1 84 ? -16.599 1.382 4.203 1.00 91.69 84 LYS A CA 1
ATOM 674 C C . LYS A 1 84 ? -17.645 0.275 4.276 1.00 91.69 84 LYS A C 1
ATOM 676 O O . LYS A 1 84 ? -17.820 -0.314 5.339 1.00 91.69 84 LYS A O 1
ATOM 681 N N . GLN A 1 85 ? -18.305 -0.003 3.161 1.00 90.50 85 GLN A N 1
ATOM 682 C CA . GLN A 1 85 ? -19.383 -0.969 3.000 1.00 90.50 85 GLN A CA 1
ATOM 683 C C . GLN A 1 85 ? -18.828 -2.389 3.158 1.00 90.50 85 GLN A C 1
ATOM 685 O O . GLN A 1 85 ? -19.321 -3.162 3.977 1.00 90.50 85 GLN A O 1
ATOM 690 N N . ASP A 1 86 ? -17.723 -2.681 2.471 1.00 91.56 86 ASP A N 1
ATOM 691 C CA . ASP A 1 86 ? -17.052 -3.984 2.504 1.00 91.56 86 ASP A CA 1
ATOM 692 C C . ASP A 1 86 ? -16.004 -4.086 3.623 1.00 91.56 86 ASP A C 1
ATOM 694 O O . ASP A 1 86 ? -15.418 -5.147 3.846 1.00 91.56 86 ASP A O 1
ATOM 698 N N . ARG A 1 87 ? -15.764 -2.985 4.350 1.00 93.31 87 ARG A N 1
ATOM 699 C CA . ARG A 1 87 ? -14.716 -2.843 5.377 1.00 93.31 87 ARG A CA 1
ATOM 700 C C . ARG A 1 87 ? -13.335 -3.224 4.846 1.00 93.31 87 ARG A C 1
ATOM 702 O O . ARG A 1 87 ? -12.567 -3.929 5.509 1.00 93.31 87 ARG A O 1
ATOM 709 N N . THR A 1 88 ? -13.017 -2.755 3.644 1.00 93.12 88 THR A N 1
ATOM 710 C CA . THR A 1 88 ? -11.742 -3.049 2.995 1.00 93.12 88 THR A CA 1
ATOM 711 C C . THR A 1 88 ? -10.920 -1.796 2.745 1.00 93.12 88 THR A C 1
ATOM 713 O O . THR A 1 88 ? -11.442 -0.741 2.393 1.00 93.12 88 THR A O 1
ATOM 716 N N . LEU A 1 89 ? -9.605 -1.913 2.920 1.00 93.94 89 LEU A N 1
ATOM 717 C CA . LEU A 1 89 ? -8.646 -0.935 2.420 1.00 93.94 89 LEU A CA 1
ATOM 718 C C . LEU A 1 89 ? -7.835 -1.599 1.315 1.00 93.94 89 LEU A C 1
ATOM 720 O O . LEU A 1 89 ? -7.100 -2.552 1.570 1.00 93.94 89 LEU A O 1
ATOM 724 N N . THR A 1 90 ? -7.969 -1.093 0.096 1.00 93.75 90 THR A N 1
ATOM 725 C CA . THR A 1 90 ? -7.213 -1.594 -1.050 1.00 93.75 90 THR A CA 1
ATOM 726 C C . THR A 1 90 ? -6.027 -0.679 -1.333 1.00 93.75 90 THR A C 1
ATOM 728 O O . THR A 1 90 ? -6.189 0.535 -1.459 1.00 93.75 90 THR A O 1
ATOM 731 N N . ILE A 1 91 ? -4.836 -1.262 -1.446 1.00 94.12 91 ILE A N 1
ATOM 732 C CA . ILE A 1 91 ? -3.611 -0.589 -1.876 1.00 94.12 91 ILE A CA 1
ATOM 733 C C . ILE A 1 91 ? -3.267 -1.131 -3.256 1.00 94.12 91 ILE A C 1
ATOM 735 O O . ILE A 1 91 ? -3.181 -2.345 -3.432 1.00 94.12 91 ILE A O 1
ATOM 739 N N . VAL A 1 92 ? -3.097 -0.242 -4.230 1.00 93.19 92 VAL A N 1
ATOM 740 C CA . VAL A 1 92 ? -2.725 -0.608 -5.599 1.00 93.19 92 VAL A CA 1
ATOM 741 C C . VAL A 1 92 ? -1.467 0.140 -5.990 1.00 93.19 92 VAL A C 1
ATOM 743 O O . VAL A 1 92 ? -1.455 1.368 -5.948 1.00 93.19 92 VAL A O 1
ATOM 746 N N . ASP A 1 93 ? -0.439 -0.581 -6.411 1.00 94.69 93 ASP A N 1
ATOM 747 C CA . ASP A 1 93 ? 0.746 -0.009 -7.040 1.00 94.69 93 ASP A CA 1
ATOM 748 C C . ASP A 1 93 ? 0.824 -0.411 -8.513 1.00 94.69 93 ASP A C 1
ATOM 750 O O . ASP A 1 93 ? 0.278 -1.433 -8.921 1.00 94.69 93 ASP A O 1
ATOM 754 N N . THR A 1 94 ? 1.515 0.397 -9.313 1.00 92.75 94 THR A N 1
ATOM 755 C CA . THR A 1 94 ? 1.829 0.090 -10.718 1.00 92.75 94 THR A CA 1
ATOM 756 C C . THR A 1 94 ? 3.279 -0.365 -10.906 1.00 92.75 94 THR A C 1
ATOM 758 O O . THR A 1 94 ? 3.877 -0.150 -11.970 1.00 92.75 94 THR A O 1
ATOM 761 N N . GLY A 1 95 ? 3.857 -0.969 -9.861 1.00 91.06 95 GLY A N 1
ATOM 762 C CA . GLY A 1 95 ? 5.223 -1.476 -9.805 1.00 91.06 95 GLY A CA 1
ATOM 763 C C . GLY A 1 95 ? 5.456 -2.676 -10.715 1.00 91.06 95 GLY A C 1
ATOM 764 O O . GLY A 1 95 ? 4.688 -2.942 -11.634 1.00 91.06 95 GLY A O 1
ATOM 765 N N . ILE A 1 96 ? 6.545 -3.407 -10.483 1.00 89.81 96 ILE A N 1
ATOM 766 C CA . ILE A 1 96 ? 6.925 -4.559 -11.318 1.00 89.81 96 ILE A CA 1
ATOM 767 C C . ILE A 1 96 ? 5.917 -5.724 -11.256 1.00 89.81 96 ILE A C 1
ATOM 769 O O . ILE A 1 96 ? 5.800 -6.482 -12.217 1.00 89.81 96 ILE A O 1
ATOM 773 N N . GLY A 1 97 ? 5.145 -5.819 -10.169 1.00 84.44 97 GLY A N 1
ATOM 774 C CA . GLY A 1 97 ? 4.236 -6.934 -9.905 1.00 84.44 97 GLY A CA 1
ATOM 775 C C . GLY A 1 97 ? 4.969 -8.228 -9.540 1.00 84.44 97 GLY A C 1
ATOM 776 O O . GLY A 1 97 ? 6.162 -8.228 -9.234 1.00 84.44 97 GLY A O 1
ATOM 777 N N . MET A 1 98 ? 4.234 -9.336 -9.556 1.00 79.56 98 MET A N 1
ATOM 778 C CA . MET A 1 98 ? 4.719 -10.675 -9.215 1.00 79.56 98 MET A CA 1
ATOM 779 C C . MET A 1 98 ? 4.333 -11.656 -10.328 1.00 79.56 98 MET A C 1
ATOM 781 O O . MET A 1 98 ? 3.235 -11.580 -10.877 1.00 79.56 98 MET A O 1
ATOM 785 N N . THR A 1 99 ? 5.227 -12.576 -10.697 1.00 72.88 99 THR A N 1
ATOM 786 C CA . THR A 1 99 ? 4.910 -13.638 -11.667 1.00 72.88 99 THR A CA 1
ATOM 787 C C . THR A 1 99 ? 4.032 -14.722 -11.038 1.00 72.88 99 THR A C 1
ATOM 789 O O . THR A 1 99 ? 3.934 -14.812 -9.820 1.00 72.88 99 THR A O 1
ATOM 792 N N . LYS A 1 100 ? 3.436 -15.624 -11.838 1.00 62.31 100 LYS A N 1
ATOM 793 C CA . LYS A 1 100 ? 2.678 -16.776 -11.300 1.00 62.31 100 LYS A CA 1
ATOM 794 C C . LYS A 1 100 ? 3.521 -17.634 -10.338 1.00 62.31 100 LYS A C 1
ATOM 796 O O . LYS A 1 100 ? 2.988 -18.136 -9.359 1.00 62.31 100 LYS A O 1
ATOM 801 N N . ALA A 1 101 ? 4.833 -17.751 -10.559 1.00 61.88 101 ALA A N 1
ATOM 802 C CA . ALA A 1 101 ? 5.740 -18.431 -9.629 1.00 61.88 101 ALA A CA 1
ATOM 803 C C . ALA A 1 101 ? 5.953 -17.641 -8.322 1.00 61.88 101 ALA A C 1
ATOM 805 O O . ALA A 1 101 ? 6.073 -18.238 -7.254 1.00 61.88 101 ALA A O 1
ATOM 806 N N . ASP A 1 102 ? 5.942 -16.309 -8.385 1.00 62.12 102 ASP A N 1
ATOM 807 C CA . ASP A 1 102 ? 5.989 -15.440 -7.204 1.00 62.12 102 ASP A CA 1
ATOM 808 C C . ASP A 1 102 ? 4.635 -15.425 -6.457 1.00 62.12 102 ASP A C 1
ATOM 810 O O . ASP A 1 102 ? 4.611 -15.330 -5.232 1.00 62.12 102 ASP A O 1
ATOM 814 N N . LEU A 1 103 ? 3.518 -15.599 -7.180 1.00 63.53 103 LEU A N 1
ATOM 815 C CA . LEU A 1 103 ? 2.132 -15.641 -6.685 1.00 63.53 103 LEU A CA 1
ATOM 816 C C . LEU A 1 103 ? 1.736 -16.985 -6.063 1.00 63.53 103 LEU A C 1
ATOM 818 O O . LEU A 1 103 ? 1.053 -16.976 -5.043 1.00 63.53 103 LEU A O 1
ATOM 822 N N . ILE A 1 104 ? 2.210 -18.119 -6.604 1.00 55.62 104 ILE A N 1
ATOM 823 C CA . ILE A 1 104 ? 2.116 -19.443 -5.944 1.00 55.62 104 ILE A CA 1
ATOM 824 C C . ILE A 1 104 ? 2.776 -19.385 -4.555 1.00 55.62 104 ILE A C 1
ATOM 826 O O . ILE A 1 104 ? 2.430 -20.147 -3.657 1.00 55.62 104 ILE A O 1
ATOM 830 N N . ASN A 1 105 ? 3.666 -18.412 -4.351 1.00 51.25 105 ASN A N 1
ATOM 831 C CA . ASN A 1 105 ? 4.218 -18.092 -3.051 1.00 51.25 105 ASN A CA 1
ATOM 832 C C . ASN A 1 105 ? 3.506 -16.923 -2.323 1.00 51.25 105 ASN A C 1
ATOM 834 O O . ASN A 1 105 ? 3.675 -16.860 -1.110 1.00 51.25 105 ASN A O 1
ATOM 838 N N . ASN A 1 106 ? 2.724 -16.026 -2.973 1.00 51.06 106 ASN A N 1
ATOM 839 C CA . ASN A 1 106 ? 2.237 -14.756 -2.368 1.00 51.06 106 ASN A CA 1
ATOM 840 C C . ASN A 1 106 ? 0.937 -14.052 -2.920 1.00 51.06 106 ASN A C 1
ATOM 842 O O . ASN A 1 106 ? 0.843 -12.836 -2.801 1.00 51.06 106 ASN A O 1
ATOM 846 N N . LEU A 1 107 ? -0.114 -14.753 -3.386 1.00 47.06 107 LEU A N 1
ATOM 847 C CA . LEU A 1 107 ? -1.521 -14.255 -3.569 1.00 47.06 107 LEU A CA 1
ATOM 848 C C . LEU A 1 107 ? -1.873 -13.246 -4.709 1.00 47.06 107 LEU A C 1
ATOM 850 O O . LEU A 1 107 ? -1.317 -12.154 -4.772 1.00 47.06 107 LEU A O 1
ATOM 854 N N . GLY A 1 108 ? -2.956 -13.527 -5.470 1.00 50.31 108 GLY A N 1
ATOM 855 C CA . GLY A 1 108 ? -3.842 -12.507 -6.096 1.00 50.31 108 GLY A CA 1
ATOM 856 C C . GLY A 1 108 ? -4.202 -12.627 -7.600 1.00 50.31 108 GLY A C 1
ATOM 857 O O . GLY A 1 108 ? -3.496 -13.281 -8.361 1.00 50.31 108 GLY A O 1
ATOM 858 N N . GLU A 1 109 ? -5.310 -11.966 -8.000 1.00 52.09 109 GLU A N 1
ATOM 859 C CA . GLU A 1 109 ? -5.889 -11.842 -9.367 1.00 52.09 109 GLU A CA 1
ATOM 860 C C . GLU A 1 109 ? -4.929 -11.229 -10.417 1.00 52.09 109 GLU A C 1
ATOM 862 O O . GLU A 1 109 ? -4.105 -10.373 -10.079 1.00 52.09 109 GLU A O 1
ATOM 867 N N . PRO A 1 110 ? -5.069 -11.574 -11.716 1.00 57.75 110 PRO A N 1
ATOM 868 C CA . PRO A 1 110 ? -4.219 -11.039 -12.776 1.00 57.75 110 PRO A CA 1
ATOM 869 C C . PRO A 1 110 ? -4.497 -9.552 -13.056 1.00 57.75 110 PRO A C 1
ATOM 871 O O . PRO A 1 110 ? -5.566 -9.161 -13.520 1.00 57.75 110 PRO A O 1
ATOM 874 N N . MET A 1 111 ? -3.481 -8.719 -12.831 1.00 69.12 111 MET A N 1
ATOM 875 C CA . MET A 1 111 ? -3.435 -7.309 -13.230 1.00 69.12 111 MET A CA 1
ATOM 876 C C . MET A 1 111 ? -2.462 -7.135 -14.401 1.00 69.12 111 MET A C 1
ATOM 878 O O . MET A 1 111 ? -1.527 -7.919 -14.540 1.00 69.12 111 MET A O 1
ATOM 882 N N . GLY A 1 112 ? -2.628 -6.089 -15.222 1.00 71.44 112 GLY A N 1
ATOM 883 C CA . GLY A 1 112 ? -1.697 -5.821 -16.329 1.00 71.44 112 GLY A CA 1
ATOM 884 C C . GLY A 1 112 ? -0.245 -5.642 -15.860 1.00 71.44 112 GLY A C 1
ATOM 885 O O . GLY A 1 112 ? 0.665 -6.257 -16.415 1.00 71.44 112 GLY A O 1
ATOM 886 N N . ARG A 1 113 ? -0.029 -4.819 -14.823 1.00 85.25 113 ARG A N 1
ATOM 887 C CA . ARG A 1 113 ? 1.243 -4.681 -14.099 1.00 85.25 113 ARG A CA 1
ATOM 888 C C . ARG A 1 113 ? 1.002 -4.080 -12.709 1.00 85.25 113 ARG A C 1
ATOM 890 O O . ARG A 1 113 ? 0.114 -3.241 -12.568 1.00 85.25 113 ARG A O 1
ATOM 897 N N . GLY A 1 114 ? 1.819 -4.463 -11.730 1.00 87.38 114 GLY A N 1
ATOM 898 C CA . GLY A 1 114 ? 1.741 -3.981 -10.351 1.00 87.38 114 GLY A CA 1
ATOM 899 C C . GLY A 1 114 ? 1.111 -4.991 -9.398 1.00 87.38 114 GLY A C 1
ATOM 900 O O . GLY A 1 114 ? 0.952 -6.162 -9.748 1.00 87.38 114 GLY A O 1
ATOM 901 N N . THR A 1 115 ? 0.782 -4.539 -8.191 1.00 90.25 115 THR A N 1
ATOM 902 C CA . THR A 1 115 ? 0.190 -5.380 -7.142 1.00 90.25 115 THR A CA 1
ATOM 903 C C . THR A 1 115 ? -1.040 -4.703 -6.550 1.00 90.25 115 THR A C 1
ATOM 905 O O . THR A 1 115 ? -1.078 -3.485 -6.370 1.00 90.25 115 THR A O 1
ATOM 908 N N . LYS A 1 116 ? -2.056 -5.503 -6.213 1.00 89.44 116 LYS A N 1
ATOM 909 C CA . LYS A 1 116 ? -3.241 -5.073 -5.466 1.00 89.44 116 LYS A CA 1
ATOM 910 C C . LYS A 1 116 ? -3.327 -5.864 -4.174 1.00 89.44 116 LYS A C 1
ATOM 912 O O . LYS A 1 116 ? -3.503 -7.077 -4.186 1.00 89.44 116 LYS A O 1
ATOM 917 N N . VAL A 1 117 ? -3.247 -5.156 -3.057 1.00 90.62 117 VAL A N 1
ATOM 918 C CA . VAL A 1 117 ? -3.419 -5.718 -1.719 1.00 90.62 117 VAL A CA 1
ATOM 919 C C . VAL A 1 117 ? -4.778 -5.285 -1.198 1.00 90.62 117 VAL A C 1
ATOM 921 O O . VAL A 1 117 ? -5.024 -4.092 -1.031 1.00 90.62 117 VAL A O 1
ATOM 924 N N . ILE A 1 118 ? -5.658 -6.250 -0.933 1.00 91.19 118 ILE A N 1
ATOM 925 C CA . ILE A 1 118 ? -6.974 -6.007 -0.334 1.00 91.19 118 ILE A CA 1
ATOM 926 C C . ILE A 1 118 ? -6.899 -6.388 1.142 1.00 91.19 118 ILE A C 1
ATOM 928 O O . ILE A 1 118 ? -6.751 -7.559 1.491 1.00 91.19 118 ILE A O 1
ATOM 932 N N . LEU A 1 119 ? -6.989 -5.394 2.021 1.00 90.75 119 LEU A N 1
ATOM 933 C CA . LEU A 1 119 ? -7.025 -5.615 3.461 1.00 90.75 119 LEU A CA 1
ATOM 934 C C . LEU A 1 119 ? -8.471 -5.699 3.926 1.00 90.75 119 LEU A C 1
ATOM 936 O O . LEU A 1 119 ? -9.162 -4.684 3.966 1.00 90.75 119 LEU A O 1
ATOM 940 N N . HIS A 1 120 ? -8.907 -6.888 4.335 1.00 91.31 120 HIS A N 1
ATOM 941 C CA . HIS A 1 120 ? -10.160 -7.059 5.067 1.00 91.31 120 HIS A CA 1
ATOM 942 C C . HIS A 1 120 ? -9.941 -6.650 6.523 1.00 91.31 120 HIS A C 1
ATOM 944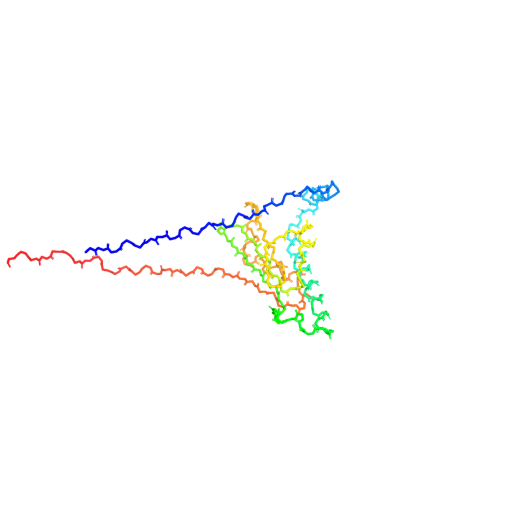 O O . HIS A 1 120 ? -9.273 -7.351 7.290 1.00 91.31 120 HIS A O 1
ATOM 950 N N . LEU A 1 121 ? -10.454 -5.477 6.891 1.00 89.31 121 LEU A N 1
ATOM 951 C CA . LEU A 1 121 ? -10.233 -4.919 8.216 1.00 89.31 121 LEU A CA 1
ATOM 952 C C . LEU A 1 121 ? -11.140 -5.591 9.246 1.00 89.31 121 LEU A C 1
ATOM 954 O O . LEU A 1 121 ? -12.290 -5.942 8.980 1.00 89.31 121 LEU A O 1
ATOM 958 N N . LYS A 1 122 ? -10.606 -5.740 10.458 1.00 89.12 122 LYS A N 1
ATOM 959 C CA . LYS A 1 122 ? -11.392 -6.168 11.616 1.00 89.12 122 LYS A CA 1
ATOM 960 C C . LYS A 1 122 ? -12.379 -5.070 12.019 1.00 89.12 122 LYS A C 1
ATOM 962 O O . LYS A 1 122 ? -12.151 -3.891 11.755 1.00 89.12 122 LYS A O 1
ATOM 967 N N . GLU A 1 123 ? -13.441 -5.461 12.715 1.00 87.50 123 GLU A N 1
ATOM 968 C CA . GLU A 1 123 ? -14.492 -4.551 13.196 1.00 87.50 123 GLU A CA 1
ATOM 969 C C . GLU A 1 123 ? -13.975 -3.418 14.081 1.00 87.50 123 GLU A C 1
ATOM 971 O O . GLU A 1 123 ? -14.489 -2.308 14.030 1.00 87.50 123 GLU A O 1
ATOM 976 N N . ASP A 1 124 ? -12.925 -3.676 14.853 1.00 87.75 124 ASP A N 1
ATOM 977 C CA . ASP A 1 124 ? -12.288 -2.714 15.747 1.00 87.75 124 ASP A CA 1
ATOM 978 C C . ASP A 1 124 ? -11.225 -1.839 15.054 1.00 87.75 124 ASP A C 1
ATOM 980 O O . ASP A 1 124 ? -10.564 -1.041 15.711 1.00 87.75 124 ASP A O 1
ATOM 984 N N . GLN A 1 125 ? -11.024 -1.996 13.741 1.00 89.31 125 GLN A N 1
ATOM 985 C CA . GLN A 1 125 ? -9.971 -1.328 12.964 1.00 89.31 125 GLN A CA 1
ATOM 986 C C . GLN A 1 125 ? -10.544 -0.467 11.823 1.00 89.31 125 GLN A C 1
ATOM 988 O O . GLN A 1 125 ? -9.850 -0.159 10.856 1.00 89.31 125 GLN A O 1
ATOM 993 N N . THR A 1 126 ? -11.806 -0.044 11.915 1.00 90.25 126 THR A N 1
ATOM 994 C CA . THR A 1 126 ? -12.449 0.796 10.888 1.00 90.25 126 THR A CA 1
ATOM 995 C C . THR A 1 126 ? -11.872 2.211 10.805 1.00 90.25 126 THR A C 1
ATOM 997 O O . THR A 1 126 ? -12.086 2.887 9.801 1.00 90.25 126 THR A O 1
ATOM 1000 N N . GLU A 1 127 ? -11.085 2.651 11.798 1.00 92.19 127 GLU A N 1
ATOM 1001 C CA . GLU A 1 127 ? -10.371 3.938 11.760 1.00 92.19 127 GLU A CA 1
ATOM 1002 C C . GLU A 1 127 ? -9.478 4.077 10.511 1.00 92.19 127 GLU A C 1
ATOM 1004 O O . GLU A 1 127 ? -9.300 5.178 9.998 1.00 92.19 127 GLU A O 1
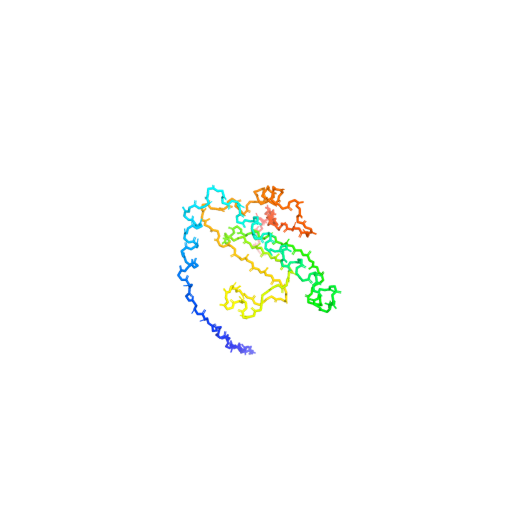ATOM 1009 N N . TYR A 1 128 ? -8.965 2.967 9.961 1.00 92.75 128 TYR A N 1
ATOM 1010 C CA . TYR A 1 128 ? -8.124 2.966 8.756 1.00 92.75 128 TYR A CA 1
ATOM 1011 C C . TYR A 1 128 ? -8.914 3.118 7.449 1.00 92.75 128 TYR A C 1
ATOM 1013 O O . TYR A 1 128 ? -8.316 3.095 6.377 1.00 92.75 128 TYR A O 1
ATOM 1021 N N . LEU A 1 129 ? -10.235 3.298 7.525 1.00 93.19 129 LEU A N 1
ATOM 1022 C CA . LEU A 1 129 ? -11.100 3.675 6.401 1.00 93.19 129 LEU A CA 1
ATOM 1023 C C . LEU A 1 129 ? -11.446 5.169 6.426 1.00 93.19 129 LEU A C 1
ATOM 1025 O O . LEU A 1 129 ? -12.062 5.687 5.494 1.00 93.19 129 LEU A O 1
ATOM 1029 N N . GLU A 1 130 ? -11.068 5.881 7.491 1.00 93.06 130 GLU A N 1
ATOM 1030 C CA . GLU A 1 130 ? -11.288 7.315 7.599 1.00 93.06 130 GLU A CA 1
ATOM 1031 C C . GLU A 1 130 ? -10.216 8.094 6.841 1.00 93.06 130 GLU A C 1
ATOM 1033 O O . GLU A 1 130 ? -9.015 7.972 7.098 1.00 93.06 130 GLU A O 1
ATOM 1038 N N . GLU A 1 131 ? -10.658 8.996 5.966 1.00 93.12 131 GLU A N 1
ATOM 1039 C CA . GLU A 1 131 ? -9.776 9.854 5.174 1.00 93.12 131 GLU A CA 1
ATOM 1040 C C . GLU A 1 131 ? -8.755 10.603 6.046 1.00 93.12 131 GLU A C 1
ATOM 1042 O O . GLU A 1 131 ? -7.567 10.658 5.721 1.00 93.12 131 GLU A O 1
ATOM 1047 N N . ARG A 1 132 ? -9.201 11.153 7.185 1.00 93.06 132 ARG A N 1
ATOM 1048 C CA . ARG A 1 132 ? -8.345 11.894 8.120 1.00 93.06 132 ARG A CA 1
ATOM 1049 C C . ARG A 1 132 ? -7.206 11.022 8.645 1.00 93.06 132 ARG A C 1
ATOM 1051 O O . ARG A 1 132 ? -6.061 11.475 8.666 1.00 93.06 132 ARG A O 1
ATOM 1058 N N . ARG A 1 133 ? -7.517 9.789 9.050 1.00 92.81 133 ARG A N 1
ATOM 1059 C CA . ARG A 1 133 ? -6.552 8.854 9.632 1.00 92.81 133 ARG A CA 1
ATOM 1060 C C . ARG A 1 133 ? -5.545 8.388 8.590 1.00 92.81 133 ARG A C 1
ATOM 1062 O O . ARG A 1 133 ? -4.345 8.448 8.843 1.00 92.81 133 ARG A O 1
ATOM 1069 N N . ILE A 1 134 ? -6.009 8.019 7.395 1.00 92.75 134 ILE A N 1
ATOM 1070 C CA . ILE A 1 134 ? -5.127 7.614 6.292 1.00 92.75 134 ILE A CA 1
ATOM 1071 C C . ILE A 1 134 ? -4.173 8.760 5.927 1.00 92.75 134 ILE A C 1
ATOM 1073 O O . ILE A 1 134 ? -2.962 8.554 5.859 1.00 92.75 134 ILE A O 1
ATOM 1077 N N . LYS A 1 135 ? -4.686 9.989 5.772 1.00 92.38 135 LYS A N 1
ATOM 1078 C CA . LYS A 1 135 ? -3.857 11.172 5.481 1.00 92.38 135 LYS A CA 1
ATOM 1079 C C . LYS A 1 135 ? -2.803 11.431 6.552 1.00 92.38 135 LYS A C 1
ATOM 1081 O O . LYS A 1 135 ? -1.670 11.771 6.216 1.00 92.38 135 LYS A O 1
ATOM 1086 N N . GLU A 1 136 ? -3.161 11.284 7.825 1.00 93.00 136 GLU A N 1
ATOM 1087 C CA . GLU A 1 136 ? -2.225 11.438 8.940 1.00 93.00 136 GLU A CA 1
ATOM 1088 C C . GLU A 1 136 ? -1.074 10.429 8.844 1.00 93.00 136 GLU A C 1
ATOM 1090 O O . GLU A 1 136 ? 0.093 10.817 8.915 1.00 93.00 136 GLU A O 1
ATOM 1095 N N . ILE A 1 137 ? -1.393 9.152 8.618 1.00 91.50 137 ILE A N 1
ATOM 1096 C CA . ILE A 1 137 ? -0.409 8.067 8.535 1.00 91.50 137 ILE A CA 1
ATOM 1097 C C . ILE A 1 137 ? 0.497 8.245 7.311 1.00 91.50 137 ILE A C 1
ATOM 1099 O O . ILE A 1 137 ? 1.721 8.185 7.445 1.00 91.50 137 ILE A O 1
ATOM 1103 N N . VAL A 1 138 ? -0.079 8.535 6.138 1.00 91.50 138 VAL A N 1
ATOM 1104 C CA . VAL A 1 138 ? 0.675 8.795 4.899 1.00 91.50 138 VAL A CA 1
ATOM 1105 C C . VAL A 1 138 ? 1.623 9.977 5.096 1.00 91.50 138 VAL A C 1
ATOM 1107 O O . VAL A 1 138 ? 2.811 9.877 4.797 1.00 91.50 138 VAL A O 1
ATOM 1110 N N . LYS A 1 139 ? 1.151 11.083 5.683 1.00 90.88 139 LYS A N 1
ATOM 1111 C CA . LYS A 1 139 ? 2.000 12.252 5.945 1.00 90.88 139 LYS A CA 1
ATOM 1112 C C . LYS A 1 139 ? 3.127 11.944 6.934 1.00 90.88 139 LYS A C 1
ATOM 1114 O O . LYS A 1 139 ? 4.239 12.428 6.756 1.00 90.88 139 LYS A O 1
ATOM 1119 N N . LYS A 1 140 ? 2.845 11.155 7.972 1.00 89.62 140 LYS A N 1
ATOM 1120 C CA . LYS A 1 140 ? 3.807 10.813 9.027 1.00 89.62 140 LYS A CA 1
ATOM 1121 C C . LYS A 1 140 ? 4.916 9.886 8.536 1.00 89.62 140 LYS A C 1
ATOM 1123 O O . LYS A 1 140 ? 6.064 10.064 8.929 1.00 89.62 140 LYS A O 1
ATOM 1128 N N . HIS A 1 141 ? 4.578 8.902 7.704 1.00 85.81 141 HIS A N 1
ATOM 1129 C CA . HIS A 1 141 ? 5.493 7.804 7.376 1.00 85.81 141 HIS A CA 1
ATOM 1130 C C . HIS A 1 141 ? 5.963 7.782 5.920 1.00 85.81 141 HIS A C 1
ATOM 1132 O O . HIS A 1 141 ? 6.964 7.141 5.628 1.00 85.81 141 HIS A O 1
ATOM 1138 N N . SER A 1 142 ? 5.274 8.469 5.006 1.00 86.50 142 SER A N 1
ATOM 1139 C CA . SER A 1 142 ? 5.520 8.380 3.555 1.00 86.50 142 SER A CA 1
ATOM 1140 C C . SER A 1 142 ? 6.014 9.690 2.929 1.00 86.50 142 SER A C 1
ATOM 1142 O O . SER A 1 142 ? 5.994 9.840 1.713 1.00 86.50 142 SER A O 1
ATOM 1144 N N . GLN A 1 143 ? 6.496 10.647 3.732 1.00 83.06 143 GLN A N 1
ATOM 1145 C CA . GLN A 1 143 ? 6.946 11.964 3.244 1.00 83.06 143 GLN A CA 1
ATOM 1146 C C . GLN A 1 143 ? 8.155 11.924 2.289 1.00 83.06 143 GLN A C 1
ATOM 1148 O O . GLN A 1 143 ? 8.458 12.925 1.647 1.00 83.06 143 GLN A O 1
ATOM 1153 N N . PHE A 1 144 ? 8.857 10.791 2.217 1.00 87.44 144 PHE A N 1
ATOM 1154 C CA . PHE A 1 144 ? 10.027 10.592 1.358 1.00 87.44 144 PHE A CA 1
ATOM 1155 C C . PHE A 1 144 ? 9.756 9.669 0.165 1.00 87.44 144 PHE A C 1
ATOM 1157 O O . PHE A 1 144 ? 10.684 9.356 -0.577 1.00 87.44 144 PHE A O 1
ATOM 1164 N N . ILE A 1 145 ? 8.512 9.222 -0.025 1.00 90.12 145 ILE A N 1
ATOM 1165 C CA . ILE A 1 145 ? 8.160 8.377 -1.166 1.00 90.12 145 ILE A CA 1
ATOM 1166 C C . ILE A 1 145 ? 8.220 9.223 -2.439 1.00 90.12 145 ILE A C 1
ATOM 1168 O O . ILE A 1 145 ? 7.571 10.262 -2.544 1.00 90.12 145 ILE A O 1
ATOM 1172 N N . GLY A 1 146 ? 9.026 8.777 -3.405 1.00 92.00 146 GLY A N 1
ATOM 1173 C CA . GLY A 1 146 ? 9.282 9.490 -4.662 1.00 92.00 146 GLY A CA 1
ATOM 1174 C C . GLY A 1 146 ? 8.162 9.382 -5.700 1.00 92.00 146 GLY A C 1
ATOM 1175 O O . GLY A 1 146 ? 8.311 9.905 -6.804 1.00 92.00 146 GLY A O 1
ATOM 1176 N N . TYR A 1 147 ? 7.062 8.709 -5.360 1.00 94.94 147 TYR A N 1
ATOM 1177 C CA . TYR A 1 147 ? 5.937 8.424 -6.246 1.00 94.94 147 TYR A CA 1
ATOM 1178 C C . TYR A 1 147 ? 4.645 9.072 -5.731 1.00 94.94 147 TYR A C 1
ATOM 1180 O O . TYR A 1 147 ? 4.449 9.157 -4.516 1.00 94.94 147 TYR A O 1
ATOM 1188 N N . PRO A 1 148 ? 3.739 9.516 -6.622 1.00 95.62 148 PRO A N 1
ATOM 1189 C CA . PRO A 1 148 ? 2.437 10.035 -6.223 1.00 95.62 148 PRO A CA 1
ATOM 1190 C C . PRO A 1 148 ? 1.627 8.990 -5.448 1.00 95.62 148 PRO A C 1
ATOM 1192 O O . PRO A 1 148 ? 1.451 7.864 -5.915 1.00 95.62 148 PRO A O 1
ATOM 1195 N N . ILE A 1 149 ? 1.102 9.391 -4.287 1.00 95.94 149 ILE A N 1
ATOM 1196 C CA . ILE A 1 149 ? 0.169 8.592 -3.486 1.00 95.94 149 ILE A CA 1
ATOM 1197 C C . ILE A 1 149 ? -1.206 9.260 -3.546 1.00 95.94 149 ILE A C 1
ATOM 1199 O O . ILE A 1 149 ? -1.379 10.369 -3.034 1.00 95.94 149 ILE A O 1
ATOM 1203 N N . THR A 1 150 ? -2.186 8.588 -4.149 1.00 95.19 150 THR A N 1
ATOM 1204 C CA . THR A 1 150 ? -3.555 9.101 -4.303 1.00 95.19 150 THR A CA 1
ATOM 1205 C C . THR A 1 150 ? -4.499 8.391 -3.344 1.00 95.19 150 THR A C 1
ATOM 1207 O O . THR A 1 150 ? -4.576 7.166 -3.339 1.00 95.19 150 THR A O 1
ATOM 1210 N N . LEU A 1 151 ? -5.249 9.155 -2.549 1.00 94.75 151 LEU A N 1
ATOM 1211 C CA . LEU A 1 151 ? -6.310 8.634 -1.687 1.00 94.75 151 LEU A CA 1
ATOM 1212 C C . LEU A 1 151 ? -7.671 8.859 -2.348 1.00 94.75 151 LEU A C 1
ATOM 1214 O O . LEU A 1 151 ? -8.056 10.002 -2.597 1.00 94.75 151 LEU A O 1
ATOM 1218 N N . PHE A 1 152 ? -8.396 7.773 -2.600 1.00 92.00 152 PHE A N 1
ATOM 1219 C CA . PHE A 1 152 ? -9.763 7.814 -3.103 1.00 92.00 152 PHE A CA 1
ATOM 1220 C C . PHE A 1 152 ? -10.726 8.080 -1.949 1.00 92.00 152 PHE A C 1
ATOM 1222 O O . PHE A 1 152 ? -10.572 7.547 -0.851 1.00 92.00 152 PHE A O 1
ATOM 1229 N N . VAL A 1 153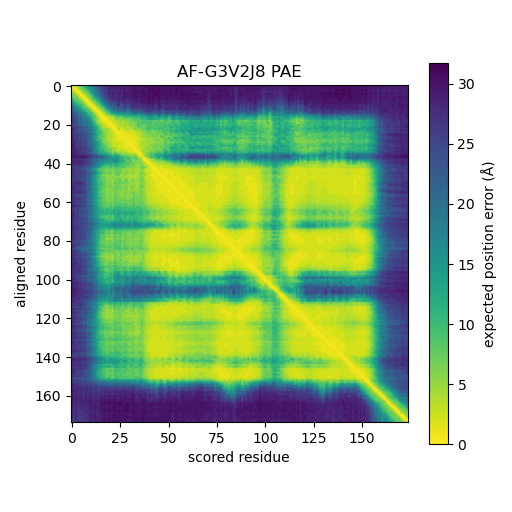 ? -11.711 8.937 -2.203 1.00 84.25 153 VAL A N 1
ATOM 1230 C CA . VAL A 1 153 ? -12.751 9.290 -1.237 1.00 84.25 153 VAL A CA 1
ATOM 1231 C C . VAL A 1 153 ? -14.105 9.022 -1.868 1.00 84.25 153 VAL A C 1
ATOM 1233 O O . VAL A 1 153 ? -14.388 9.486 -2.975 1.00 84.25 153 VAL A O 1
ATOM 1236 N N . GLU A 1 154 ? -14.946 8.270 -1.169 1.00 72.88 154 GLU A N 1
ATOM 1237 C CA . GLU A 1 154 ? -16.347 8.141 -1.541 1.00 72.88 154 GLU A CA 1
ATOM 1238 C C . GLU A 1 154 ? -17.047 9.463 -1.220 1.00 72.88 154 GLU A C 1
ATOM 1240 O O . GLU A 1 154 ? -17.163 9.860 -0.061 1.00 72.88 154 GLU A O 1
ATOM 1245 N N . LYS A 1 155 ? -17.471 10.184 -2.260 1.00 60.31 155 LYS A N 1
ATOM 1246 C CA . LYS A 1 155 ? -18.385 11.315 -2.102 1.00 60.31 155 LYS A CA 1
ATOM 1247 C C . LYS A 1 155 ? -19.803 10.768 -2.137 1.00 60.31 155 LYS A C 1
ATOM 1249 O O . LYS A 1 155 ? -20.281 10.397 -3.209 1.00 60.31 155 LYS A O 1
ATOM 1254 N N . GLU A 1 156 ? -20.471 10.749 -0.991 1.00 56.97 156 GLU A N 1
ATOM 1255 C CA . GLU A 1 156 ? -21.925 1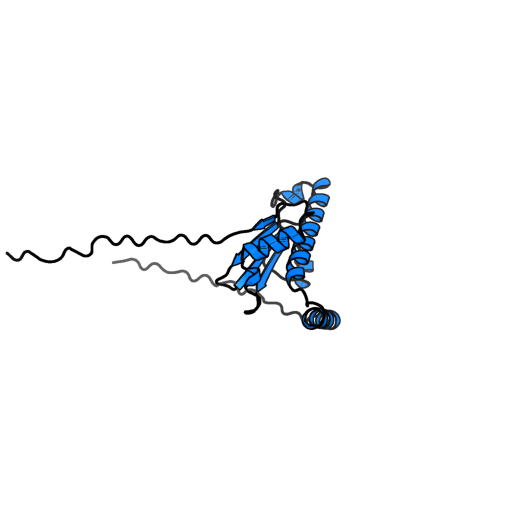0.631 -0.964 1.00 56.97 156 GLU A CA 1
ATOM 1256 C C . GLU A 1 156 ? -22.494 11.843 -1.716 1.00 56.97 156 GLU A C 1
ATOM 1258 O O . GLU A 1 156 ? -22.231 12.995 -1.370 1.00 56.97 156 GLU A O 1
ATOM 1263 N N . ARG A 1 157 ? -23.188 11.596 -2.832 1.00 48.97 157 ARG A N 1
ATOM 1264 C CA . ARG A 1 157 ? -24.082 12.603 -3.403 1.00 48.97 157 ARG A CA 1
ATOM 1265 C C . ARG A 1 157 ? -25.374 12.494 -2.618 1.00 48.97 157 ARG A C 1
ATOM 1267 O O . ARG A 1 157 ? -26.087 11.506 -2.790 1.00 48.97 157 ARG A O 1
ATOM 1274 N N . ASP A 1 158 ? -25.671 13.498 -1.807 1.00 46.03 158 ASP A N 1
ATOM 1275 C CA . ASP A 1 158 ? -27.018 13.687 -1.290 1.00 46.03 158 ASP A CA 1
ATOM 1276 C C . ASP A 1 158 ? -27.961 13.779 -2.496 1.00 46.03 158 ASP A C 1
ATOM 1278 O O . ASP A 1 158 ? -27.889 14.708 -3.304 1.00 46.03 158 ASP A O 1
ATOM 1282 N N . LYS A 1 159 ? -28.802 12.759 -2.685 1.00 46.78 159 LYS A N 1
ATOM 1283 C CA . LYS A 1 159 ? -29.972 12.905 -3.545 1.00 46.78 159 LYS A CA 1
ATOM 1284 C C . LYS A 1 159 ? -30.909 13.839 -2.793 1.00 46.78 159 LYS A C 1
ATOM 1286 O O . LYS A 1 159 ? -31.583 13.398 -1.868 1.00 46.78 159 LYS A O 1
ATOM 1291 N N . GLU A 1 160 ? -30.930 15.111 -3.176 1.00 44.91 160 GLU A N 1
ATOM 1292 C CA . GLU A 1 160 ? -32.034 15.999 -2.823 1.00 44.91 160 GLU A CA 1
ATOM 1293 C C . GLU A 1 160 ? -33.322 15.334 -3.323 1.00 44.91 160 GLU A C 1
ATOM 1295 O O . GLU A 1 160 ? -33.535 15.165 -4.526 1.00 44.91 160 GLU A O 1
ATOM 1300 N N . VAL A 1 161 ? -34.141 14.854 -2.388 1.00 50.72 161 VAL A N 1
ATOM 1301 C CA . VAL A 1 161 ? -35.495 14.401 -2.688 1.00 50.72 161 VAL A CA 1
ATOM 1302 C C . VAL A 1 161 ? -36.296 15.674 -2.945 1.00 50.72 161 VAL A C 1
ATOM 1304 O O . VAL A 1 161 ? -36.566 16.431 -2.018 1.00 50.72 161 VAL A O 1
ATOM 1307 N N . SER A 1 162 ? -36.582 15.952 -4.217 1.00 44.69 162 SER A N 1
ATOM 1308 C CA . SER A 1 162 ? -37.543 16.981 -4.617 1.00 44.69 162 SER A CA 1
ATOM 1309 C C . SER A 1 162 ? -38.925 16.536 -4.141 1.00 44.69 162 SER A C 1
ATOM 1311 O O . SER A 1 162 ? -39.393 15.458 -4.504 1.00 44.69 162 SER A O 1
ATOM 1313 N N . ASP A 1 163 ? -39.514 17.350 -3.270 1.00 53.88 163 ASP A N 1
ATOM 1314 C CA . ASP A 1 163 ? -40.783 17.125 -2.574 1.00 53.88 163 ASP A CA 1
ATOM 1315 C C . ASP A 1 163 ? -41.948 17.761 -3.355 1.00 53.88 163 ASP A C 1
ATOM 1317 O O . ASP A 1 163 ? -42.782 18.452 -2.781 1.00 53.88 163 ASP A O 1
ATOM 1321 N N . ASP A 1 164 ? -41.970 17.587 -4.682 1.00 50.94 164 ASP A N 1
ATOM 1322 C CA . ASP A 1 164 ? -42.972 18.216 -5.546 1.00 50.94 164 ASP A CA 1
ATOM 1323 C C . ASP A 1 164 ? -43.875 17.180 -6.237 1.00 50.94 164 ASP A C 1
ATOM 1325 O O . ASP A 1 164 ? -43.434 16.327 -7.009 1.00 50.94 164 ASP A O 1
ATOM 1329 N N . GLU A 1 165 ? -45.169 17.357 -5.953 1.00 46.53 165 GLU A N 1
ATOM 1330 C CA . GLU A 1 165 ? -46.358 16.887 -6.678 1.00 46.53 165 GLU A CA 1
ATOM 1331 C C . GLU A 1 165 ? -46.942 15.518 -6.290 1.00 46.53 165 GLU A C 1
ATOM 1333 O O . GLU A 1 165 ? -47.168 14.617 -7.098 1.00 46.53 165 GLU A O 1
ATOM 1338 N N . ALA A 1 166 ? -47.338 15.428 -5.018 1.00 48.53 166 ALA A N 1
ATOM 1339 C CA . ALA A 1 166 ? -48.537 14.699 -4.623 1.00 48.53 166 ALA A CA 1
ATOM 1340 C C . ALA A 1 166 ? -49.762 15.632 -4.672 1.00 48.53 166 ALA A C 1
ATOM 1342 O O . ALA A 1 166 ? -50.175 16.123 -3.633 1.00 48.53 166 ALA A O 1
ATOM 1343 N N . GLU A 1 167 ? -50.338 15.881 -5.850 1.00 49.94 167 GLU A N 1
ATOM 1344 C CA . GLU A 1 167 ? -51.731 16.343 -5.999 1.00 49.94 167 GLU A CA 1
ATOM 1345 C C . GLU A 1 167 ? -52.130 16.294 -7.482 1.00 49.94 167 GLU A C 1
ATOM 1347 O O . GLU A 1 167 ? -51.782 17.184 -8.239 1.00 49.94 167 GLU A O 1
ATOM 1352 N N . GLU A 1 168 ? -52.830 15.237 -7.908 1.00 47.56 168 GLU A N 1
ATOM 1353 C CA . GLU A 1 168 ? -53.798 15.295 -9.019 1.00 47.56 168 GLU A CA 1
ATOM 1354 C C . GLU A 1 168 ? -54.573 13.966 -9.104 1.00 47.56 168 GLU A C 1
ATOM 1356 O O . GLU A 1 168 ? -54.228 13.045 -9.847 1.00 47.56 168 GLU A O 1
ATOM 1361 N N . LYS A 1 169 ? -55.641 13.848 -8.306 1.00 46.25 169 LYS A N 1
ATOM 1362 C CA . LYS A 1 169 ? -56.805 12.997 -8.601 1.00 46.25 169 LYS A CA 1
ATOM 1363 C C . LYS A 1 169 ? -58.063 13.669 -8.052 1.00 46.25 169 LYS A C 1
ATOM 1365 O O . LYS A 1 169 ? -57.996 14.228 -6.966 1.00 46.25 169 LYS A O 1
ATOM 1370 N N . GLU A 1 170 ? -59.164 13.496 -8.790 1.00 43.38 170 GLU A N 1
ATOM 1371 C CA . GLU A 1 170 ? -60.518 14.072 -8.615 1.00 43.38 170 GLU A CA 1
ATOM 1372 C C . GLU A 1 170 ? -60.626 15.445 -9.315 1.00 43.38 170 GLU A C 1
ATOM 1374 O O . GLU A 1 170 ? -59.909 16.376 -8.992 1.00 43.38 170 GLU A O 1
ATOM 1379 N N . ASP A 1 171 ? -61.369 15.652 -10.407 1.00 43.03 171 ASP A N 1
ATOM 1380 C CA . ASP A 1 171 ? -62.673 15.124 -10.810 1.00 43.03 171 ASP A CA 1
ATOM 1381 C C . ASP A 1 171 ? -62.875 15.210 -12.335 1.00 43.03 171 ASP A C 1
ATOM 1383 O O . ASP A 1 171 ? -62.400 16.157 -12.971 1.00 43.03 171 ASP A O 1
ATOM 1387 N N . LYS A 1 172 ? -63.663 14.278 -12.897 1.00 39.00 172 LYS A N 1
ATOM 1388 C CA . LYS A 1 172 ? -64.826 14.579 -13.766 1.00 39.00 172 LYS A CA 1
ATOM 1389 C C . LYS A 1 172 ? -65.540 13.303 -14.229 1.00 39.00 172 LYS A C 1
ATOM 1391 O O . LYS A 1 172 ? -65.150 12.671 -15.209 1.00 39.00 172 LYS A O 1
ATOM 1396 N N . GLU A 1 173 ? -66.620 12.980 -13.521 1.00 43.81 173 GLU A N 1
ATOM 1397 C CA . GLU A 1 173 ? -67.821 12.366 -14.092 1.00 43.81 173 GLU A CA 1
ATOM 1398 C C . GLU A 1 173 ? -68.667 13.479 -14.741 1.00 43.81 173 GLU A C 1
ATOM 1400 O O . GLU A 1 173 ? -69.069 14.408 -14.044 1.00 43.81 173 GLU A O 1
ATOM 1405 N N . GLU A 1 174 ? -68.861 13.422 -16.063 1.00 41.03 174 GLU A N 1
ATOM 1406 C CA . GLU A 1 174 ? -70.133 13.609 -16.808 1.00 41.03 174 GLU A CA 1
ATOM 1407 C C . GLU A 1 174 ? -69.894 13.543 -18.325 1.00 41.03 174 GLU A C 1
ATOM 1409 O O . GLU A 1 174 ? -69.004 14.264 -18.835 1.00 41.03 174 GLU A O 1
#

Sequence (174 aa):
MPEETQTQDQPMEEEEVETFAFQAEIAQLMSLIINTFYSNKEIFLRELISNSSDALDKIRYESLTDPSKLDSGKELHINLIPNKQDRTLTIVDTGIGMTKADLINNLGEPMGRGTKVILHLKEDQTEYLEERRIKEIVKKHSQFIGYPITLFVEKERDKEVSDDEAEEKEDKEE

Organism: Homo sapiens (NCBI:txid9606)

Foldseek 3Di:
DDDDDDDDDDDDPDDDDDDDDDDPVVVVVVVCCVPPPPPPVLVVVLVVVVVLLVLLVVLVVVCVVPVVSCVLDVAFAWEWEADLVQQKTKIWTQGADADVVRCVVPDDDDDSGTDIDIDNDDPVGSCCSDPVSVVVSCVVRVVPRPHYYHYDDDDDDPPPPDPDDPDDDDDDDD

Radius of gyration: 24.34 Å; Cα contacts (8 Å, |Δi|>4): 173; chains: 1; bounding box: 88×43×52 Å

Nearest PDB structures (foldseek):
  4fcr-assembly1_A  TM=9.500E-01  e=1.493E-19  Homo sapiens
  5oci-assembly1_A  TM=9.370E-01  e=9.636E-20  Homo sapiens
  4awp-assembly1_B  TM=9.394E-01  e=2.973E-19  Homo sapiens
  6cjr-assembly2_B  TM=9.347E-01  e=2.260E-16  Candida albicans SC5314
  2iws-assembly1_A  TM=9.358E-01  e=8.412E-16  Saccharomyces cerevisiae

InterPro domains:
  IPR001404 Heat shock protein Hsp90 family [PF00183] (127-173)
  IPR001404 Heat shock protein Hsp90 family [PTHR11528] (10-108)
  IPR019805 Heat shock protein Hsp90, conserved site [PS00298] (38-47)
  IPR020575 Heat shock protein Hsp90, N-terminal [PR00775] (18-38)
  IPR020575 Heat shock protein Hsp90, N-terminal [PR00775] (39-61)
  IPR020575 Heat shock protein Hsp90, N-terminal [PR00775] (88-105)
  IPR020575 Heat shock protein Hsp90, N-terminal [PR00775] (106-123)
  IPR036890 Histidine kinase/HSP90-like ATPase superfamily [G3DSA:3.30.565.10] (4-109)
  IPR036890 Histidine kinase/HSP90-like ATPase superfamily [G3DSA:3.30.565.10] (110-164)
  IPR036890 Histidine kinase/HSP90-like ATPase superfamily [SSF55874] (17-156)

pLDDT: mean 77.16, std 18.82, range [39.0, 96.25]

Mean predicted aligned error: 12.94 Å